Protein AF-M2XHL4-F1 (afdb_monomer)

Nearest PDB structures (foldseek):
  8qtr-assembly1_A  TM=7.367E-01  e=2.635E-08  Saccharomyces cerevisiae
  8qz7-assembly1_A  TM=7.651E-01  e=1.579E-07  Homo sapiens

Structure (mmCIF, N/CA/C/O backbone):
data_AF-M2XHL4-F1
#
_entry.id   AF-M2XHL4-F1
#
loop_
_atom_site.group_PDB
_atom_site.id
_atom_site.type_symbol
_atom_site.label_atom_id
_atom_site.label_alt_id
_atom_site.label_comp_id
_atom_site.label_asym_id
_atom_site.label_entity_id
_atom_site.label_seq_id
_atom_site.pdbx_PDB_ins_code
_atom_site.Cartn_x
_atom_site.Cartn_y
_atom_site.Cartn_z
_atom_site.occupancy
_atom_site.B_iso_or_equiv
_atom_site.auth_seq_id
_atom_site.auth_comp_id
_atom_site.auth_asym_id
_atom_site.auth_atom_id
_atom_site.pdbx_PDB_model_num
ATOM 1 N N . MET A 1 1 ? 40.881 29.174 -0.449 1.00 52.81 1 MET A N 1
ATOM 2 C CA . MET A 1 1 ? 40.463 29.930 -1.655 1.00 52.81 1 MET A CA 1
ATOM 3 C C . MET A 1 1 ? 41.009 29.372 -2.974 1.00 52.81 1 MET A C 1
ATOM 5 O O . MET A 1 1 ? 40.289 28.595 -3.576 1.00 52.81 1 MET A O 1
ATOM 9 N N . LEU A 1 2 ? 42.236 29.653 -3.449 1.00 53.12 2 LEU A N 1
ATOM 10 C CA . LEU A 1 2 ? 42.681 29.180 -4.790 1.00 53.12 2 LEU A CA 1
ATOM 11 C C . LEU A 1 2 ? 42.783 27.645 -4.946 1.00 53.12 2 LEU A C 1
ATOM 13 O O . LEU A 1 2 ? 42.472 27.131 -6.015 1.00 53.12 2 LEU A O 1
ATOM 17 N N . LYS A 1 3 ? 43.169 26.913 -3.887 1.00 51.62 3 LYS A N 1
ATOM 18 C CA . LYS A 1 3 ? 43.203 25.434 -3.871 1.00 51.62 3 LYS A CA 1
ATOM 19 C C . LYS A 1 3 ? 41.814 24.783 -3.808 1.00 51.62 3 LYS A C 1
ATOM 21 O O . LYS A 1 3 ? 41.632 23.697 -4.341 1.00 51.62 3 LYS A O 1
ATOM 26 N N . GLU A 1 4 ? 40.836 25.428 -3.177 1.00 52.78 4 GLU A N 1
ATOM 27 C CA . GLU A 1 4 ? 39.459 24.907 -3.125 1.00 52.78 4 GLU A CA 1
ATOM 28 C C . GLU A 1 4 ? 38.783 25.041 -4.486 1.00 52.78 4 GLU A C 1
ATOM 30 O O . GLU A 1 4 ? 38.218 24.074 -4.975 1.00 52.78 4 GLU A O 1
ATOM 35 N N . VAL A 1 5 ? 38.944 26.187 -5.157 1.00 57.38 5 VAL A N 1
ATOM 36 C CA . VAL A 1 5 ? 38.355 26.439 -6.484 1.00 57.38 5 VAL A CA 1
ATOM 37 C C . VAL A 1 5 ? 38.898 25.481 -7.555 1.00 57.38 5 VAL A C 1
ATOM 39 O O . VAL A 1 5 ? 38.157 25.064 -8.445 1.00 57.38 5 VAL A O 1
ATOM 42 N N . THR A 1 6 ? 40.179 25.100 -7.493 1.00 58.53 6 THR A N 1
ATOM 43 C CA . THR A 1 6 ? 40.751 24.099 -8.411 1.00 58.53 6 THR A CA 1
ATOM 44 C C . THR A 1 6 ? 40.283 22.683 -8.106 1.00 58.53 6 THR A C 1
ATOM 46 O O . THR A 1 6 ? 40.050 21.921 -9.042 1.00 58.53 6 THR A O 1
ATOM 49 N N . THR A 1 7 ? 40.095 22.341 -6.830 1.00 62.88 7 THR A N 1
ATOM 50 C CA . THR A 1 7 ? 39.568 21.029 -6.424 1.00 62.88 7 THR A CA 1
ATOM 51 C C . THR A 1 7 ? 38.111 20.879 -6.862 1.00 62.88 7 THR A C 1
ATOM 53 O O . THR A 1 7 ? 37.749 19.851 -7.425 1.00 62.88 7 THR A O 1
ATOM 56 N N . ASP A 1 8 ? 37.311 21.935 -6.715 1.00 66.06 8 ASP A N 1
ATOM 57 C CA . ASP A 1 8 ? 35.894 21.964 -7.089 1.00 66.06 8 ASP A CA 1
ATOM 58 C C . ASP A 1 8 ? 35.697 21.879 -8.615 1.00 66.06 8 ASP A C 1
ATOM 60 O O . ASP A 1 8 ? 34.862 21.124 -9.118 1.00 66.06 8 ASP A O 1
ATOM 64 N N . ARG A 1 9 ? 36.552 22.562 -9.393 1.00 66.06 9 ARG A N 1
ATOM 65 C CA . ARG A 1 9 ? 36.583 22.419 -10.862 1.00 66.06 9 ARG A CA 1
ATOM 66 C C . ARG A 1 9 ? 37.003 21.028 -11.315 1.00 66.06 9 ARG A C 1
ATOM 68 O O . ARG A 1 9 ? 36.423 20.519 -12.270 1.00 66.06 9 ARG A O 1
ATOM 75 N N . LEU A 1 10 ? 37.990 20.419 -10.658 1.00 71.25 10 LEU A N 1
ATOM 76 C CA . LEU A 1 10 ? 38.422 19.056 -10.971 1.00 71.25 10 LEU A CA 1
ATOM 77 C C . LEU A 1 10 ? 37.296 18.057 -10.672 1.00 71.25 10 LEU A C 1
ATOM 79 O O . LEU A 1 10 ? 37.012 17.189 -11.491 1.00 71.25 10 LEU A O 1
ATOM 83 N N . TYR A 1 11 ? 36.603 18.237 -9.547 1.00 67.06 11 TYR A N 1
ATOM 84 C CA . TYR A 1 11 ? 35.462 17.415 -9.154 1.00 67.06 11 TYR A CA 1
ATOM 85 C C . TYR A 1 11 ? 34.310 17.538 -10.154 1.00 67.06 11 TYR A C 1
ATOM 87 O O . TYR A 1 11 ? 33.798 16.537 -10.653 1.00 67.06 11 TYR A O 1
ATOM 95 N N . THR A 1 12 ? 33.967 18.771 -10.530 1.00 67.75 12 THR A N 1
ATOM 96 C CA . THR A 1 12 ? 32.931 19.052 -11.531 1.00 67.75 12 THR A CA 1
ATOM 97 C C . THR A 1 12 ? 33.304 18.471 -12.898 1.00 67.75 12 THR A C 1
ATOM 99 O O . THR A 1 12 ? 32.460 17.896 -13.581 1.00 67.75 12 THR A O 1
ATOM 102 N N . HIS A 1 13 ? 34.577 18.560 -13.294 1.00 75.69 13 HIS A N 1
ATOM 103 C CA . HIS A 1 13 ? 35.073 17.979 -14.542 1.00 75.69 13 HIS A CA 1
ATOM 104 C C . HIS A 1 13 ? 34.973 16.449 -14.545 1.00 75.69 13 HIS A C 1
ATOM 106 O O . HIS A 1 13 ? 34.499 15.876 -15.522 1.00 75.69 13 HIS A O 1
ATOM 112 N N . VAL A 1 14 ? 35.365 15.787 -13.452 1.00 72.88 14 VAL A N 1
ATOM 113 C CA . VAL A 1 14 ? 35.255 14.326 -13.298 1.00 72.88 14 VAL A CA 1
ATOM 114 C C . VAL A 1 14 ? 33.793 13.874 -13.330 1.00 72.88 14 VAL A C 1
ATOM 116 O O . VAL A 1 14 ? 33.474 12.891 -13.995 1.00 72.88 14 VAL A O 1
ATOM 119 N N . ILE A 1 15 ? 32.883 14.603 -12.677 1.00 68.69 15 ILE A N 1
ATOM 120 C CA . ILE A 1 15 ? 31.442 14.314 -12.738 1.00 68.69 15 ILE A CA 1
ATOM 121 C C . ILE A 1 15 ? 30.927 14.446 -14.176 1.00 68.69 15 ILE A C 1
ATOM 123 O O . ILE A 1 15 ? 30.243 13.548 -14.661 1.00 68.69 15 ILE A O 1
ATOM 127 N N . CYS A 1 16 ? 31.281 15.525 -14.878 1.00 66.69 16 CYS A N 1
ATOM 128 C CA . CYS A 1 16 ? 30.875 15.746 -16.266 1.00 66.69 16 CYS A CA 1
ATOM 129 C C . CYS A 1 16 ? 31.432 14.683 -17.226 1.00 66.69 16 CYS A C 1
ATOM 131 O O . CYS A 1 16 ? 30.709 14.230 -18.109 1.00 66.69 16 CYS A O 1
ATOM 133 N N . GLU A 1 17 ? 32.689 14.270 -17.062 1.00 74.69 17 GLU A N 1
ATOM 134 C CA . GLU A 1 17 ? 33.312 13.173 -17.818 1.00 74.69 17 GLU A CA 1
ATOM 135 C C . GLU A 1 17 ? 32.585 11.846 -17.578 1.00 74.69 17 GLU A C 1
ATOM 137 O O . GLU A 1 17 ? 32.181 11.177 -18.529 1.00 74.69 17 GLU A O 1
ATOM 142 N N . ASN A 1 18 ? 32.327 11.505 -16.314 1.00 71.62 18 ASN A N 1
ATOM 143 C CA . ASN A 1 18 ? 31.580 10.301 -15.953 1.00 71.62 18 ASN A CA 1
ATOM 144 C C . ASN A 1 18 ? 30.153 10.334 -16.513 1.00 71.62 18 ASN A C 1
ATOM 146 O O . ASN A 1 18 ? 29.653 9.321 -16.996 1.00 71.62 18 ASN A O 1
ATOM 150 N N . MET A 1 19 ? 29.508 11.502 -16.501 1.00 69.19 19 MET A N 1
ATOM 151 C CA . MET A 1 19 ? 28.167 11.689 -17.050 1.00 69.19 19 MET A CA 1
ATOM 152 C C . MET A 1 19 ? 28.156 11.578 -18.581 1.00 69.19 19 MET A C 1
ATOM 154 O O . MET A 1 19 ? 27.260 10.948 -19.134 1.00 69.19 19 MET A O 1
ATOM 158 N N . LYS A 1 20 ? 29.162 12.120 -19.280 1.00 72.44 20 LYS A N 1
ATOM 159 C CA . LYS A 1 20 ? 29.325 11.944 -20.735 1.00 72.44 20 LYS A CA 1
ATOM 160 C C . LYS A 1 20 ? 29.579 10.486 -21.101 1.00 72.44 20 LYS A C 1
ATOM 162 O O . LYS A 1 20 ? 28.949 9.977 -22.021 1.00 72.44 20 LYS A O 1
ATOM 167 N N . SER A 1 21 ? 30.464 9.817 -20.364 1.00 70.19 21 SER A N 1
ATOM 168 C CA . SER A 1 21 ? 30.737 8.387 -20.521 1.00 70.19 21 SER A CA 1
ATOM 169 C C . SER A 1 21 ? 29.462 7.562 -20.326 1.00 70.19 21 SER A C 1
ATOM 171 O O . SER A 1 21 ? 29.115 6.747 -21.176 1.00 70.19 21 SER A O 1
ATOM 173 N N . PHE A 1 22 ? 28.684 7.864 -19.283 1.00 67.12 22 PHE A N 1
ATOM 174 C CA . PHE A 1 22 ? 27.383 7.243 -19.046 1.00 67.12 22 PHE A CA 1
ATOM 175 C C . PHE A 1 22 ? 26.406 7.453 -20.210 1.00 67.12 22 PHE A C 1
ATOM 177 O O . PHE A 1 22 ? 25.809 6.493 -20.691 1.00 67.12 22 PHE A O 1
ATOM 184 N N . VAL A 1 23 ? 26.273 8.687 -20.708 1.00 70.12 23 VAL A N 1
ATOM 185 C CA . VAL A 1 23 ? 25.407 9.000 -21.858 1.00 70.12 23 VAL A CA 1
ATOM 186 C C . VAL A 1 23 ? 25.848 8.249 -23.117 1.00 70.12 23 VAL A C 1
ATOM 188 O O . VAL A 1 23 ? 24.997 7.769 -23.864 1.00 70.12 23 VAL A O 1
ATOM 191 N N . ASN A 1 24 ? 27.153 8.103 -23.344 1.00 70.62 24 ASN A N 1
ATOM 192 C CA . ASN A 1 24 ? 27.678 7.353 -24.484 1.00 70.62 24 ASN A CA 1
ATOM 193 C C . ASN A 1 24 ? 27.367 5.855 -24.375 1.00 70.62 24 ASN A C 1
ATOM 195 O O . ASN A 1 24 ? 26.883 5.280 -25.346 1.00 70.62 24 ASN A O 1
ATOM 199 N N . ILE A 1 25 ? 27.539 5.253 -23.190 1.00 68.12 25 ILE A N 1
ATOM 200 C CA . ILE A 1 25 ? 27.161 3.853 -22.934 1.00 68.12 25 ILE A CA 1
ATOM 201 C C . ILE A 1 25 ? 25.670 3.646 -23.224 1.00 68.12 25 ILE A C 1
ATOM 203 O O . ILE A 1 25 ? 25.299 2.697 -23.907 1.00 68.12 25 ILE A O 1
ATOM 207 N N . LEU A 1 26 ? 24.804 4.548 -22.752 1.00 65.19 26 LEU A N 1
ATOM 208 C CA . LEU A 1 26 ? 23.365 4.459 -23.015 1.00 65.19 26 LEU A CA 1
ATOM 209 C C . LEU A 1 26 ? 23.037 4.549 -24.512 1.00 65.19 26 LEU A C 1
ATOM 211 O O . LEU A 1 26 ? 22.175 3.816 -24.995 1.00 65.19 26 LEU A O 1
ATOM 215 N N . ARG A 1 27 ? 23.733 5.424 -25.247 1.00 64.56 27 ARG A N 1
ATOM 216 C CA . ARG A 1 27 ? 23.546 5.597 -26.692 1.00 64.56 27 ARG A CA 1
ATOM 217 C C . ARG A 1 27 ? 23.969 4.352 -27.475 1.00 64.56 27 ARG A C 1
ATOM 219 O O . ARG A 1 27 ? 23.233 3.939 -28.357 1.00 64.56 27 ARG A O 1
ATOM 226 N N . GLU A 1 28 ? 25.093 3.729 -27.130 1.00 63.88 28 GLU A N 1
ATOM 227 C CA . GLU A 1 28 ? 25.548 2.485 -27.775 1.00 63.88 28 GLU A CA 1
ATOM 228 C C . GLU A 1 28 ? 24.584 1.312 -27.530 1.00 63.88 28 GLU A C 1
ATOM 230 O O . GLU A 1 28 ? 24.378 0.473 -28.404 1.00 63.88 28 GLU A O 1
ATOM 235 N N . GLN A 1 29 ? 23.947 1.256 -26.356 1.00 60.72 29 GLN A N 1
ATOM 236 C CA . GLN A 1 29 ? 22.967 0.214 -26.028 1.00 60.72 29 GLN A CA 1
ATOM 237 C C . GLN A 1 29 ? 21.634 0.386 -26.784 1.00 60.72 29 GLN A C 1
ATOM 239 O O . GLN A 1 29 ? 20.916 -0.594 -26.992 1.00 60.72 29 GLN A O 1
ATOM 244 N N . GLN A 1 30 ? 21.307 1.604 -27.229 1.00 57.53 30 GLN A N 1
ATOM 245 C CA . GLN A 1 30 ? 20.082 1.918 -27.973 1.00 57.53 30 GLN A CA 1
ATOM 246 C C . GLN A 1 30 ? 20.025 1.264 -29.366 1.00 57.53 30 GLN A C 1
ATOM 248 O O . GLN A 1 30 ? 18.931 0.973 -29.849 1.00 57.53 30 GLN A O 1
ATOM 253 N N . ASP A 1 31 ? 21.174 0.977 -29.984 1.00 52.41 31 ASP A N 1
ATOM 254 C CA . ASP A 1 31 ? 21.252 0.429 -31.348 1.00 52.41 31 ASP A CA 1
ATOM 255 C C . ASP A 1 31 ? 20.958 -1.084 -31.430 1.00 52.41 31 ASP A C 1
ATOM 257 O O . ASP A 1 31 ? 20.837 -1.649 -32.519 1.00 52.41 31 ASP A O 1
ATOM 261 N N . THR A 1 32 ? 20.791 -1.759 -30.288 1.00 54.97 32 THR A N 1
ATOM 262 C CA . THR A 1 32 ? 20.406 -3.178 -30.243 1.00 54.97 32 THR A CA 1
ATOM 263 C C . THR A 1 32 ? 18.878 -3.326 -30.206 1.00 54.97 32 THR A C 1
ATOM 265 O O . THR A 1 32 ? 18.189 -2.731 -29.382 1.00 54.97 32 THR A O 1
ATOM 268 N N . ALA A 1 33 ? 18.314 -4.079 -31.157 1.00 49.66 33 ALA A N 1
ATOM 269 C CA . ALA A 1 33 ? 16.868 -4.178 -31.361 1.00 49.66 33 ALA A CA 1
ATOM 270 C C . ALA A 1 33 ? 16.154 -4.867 -30.177 1.00 49.66 33 ALA A C 1
ATOM 272 O O . ALA A 1 33 ? 16.227 -6.086 -30.029 1.00 49.66 33 ALA A O 1
ATOM 273 N N . PHE A 1 34 ? 15.419 -4.094 -29.368 1.00 54.41 34 PHE A N 1
ATOM 274 C CA . PHE A 1 34 ? 14.567 -4.598 -28.280 1.00 54.41 34 PHE A CA 1
ATOM 275 C C . PHE A 1 34 ? 13.075 -4.574 -28.626 1.00 54.41 34 PHE A C 1
ATOM 277 O O . PHE A 1 34 ? 12.643 -3.775 -29.465 1.00 54.41 34 PHE A O 1
ATOM 284 N N . PRO A 1 35 ? 12.254 -5.410 -27.956 1.00 52.41 35 PRO A N 1
ATOM 285 C CA . PRO A 1 35 ? 10.802 -5.307 -28.035 1.00 52.41 35 PRO A CA 1
ATOM 286 C C . PRO A 1 35 ? 10.351 -3.884 -27.686 1.00 52.41 35 PRO A C 1
ATOM 288 O O . PRO A 1 35 ? 10.807 -3.299 -26.702 1.00 52.41 35 PRO A O 1
ATOM 291 N N . ARG A 1 36 ? 9.448 -3.315 -28.489 1.00 53.78 36 ARG A N 1
ATOM 292 C CA . ARG A 1 36 ? 8.908 -1.975 -28.235 1.00 53.78 36 ARG A CA 1
ATOM 293 C C . ARG A 1 36 ? 8.095 -1.982 -26.937 1.00 53.78 36 ARG A C 1
ATOM 295 O O . ARG A 1 36 ? 7.279 -2.873 -26.719 1.00 53.78 36 ARG A O 1
ATOM 302 N N . LEU A 1 37 ? 8.238 -0.923 -26.136 1.00 55.84 37 LEU A N 1
ATOM 303 C CA . LEU A 1 37 ? 7.421 -0.621 -24.944 1.00 55.84 37 LEU A CA 1
ATOM 304 C C . LEU A 1 37 ? 5.894 -0.691 -25.181 1.00 55.84 37 LEU A C 1
ATOM 306 O O . LEU A 1 37 ? 5.131 -0.738 -24.221 1.00 55.84 37 LEU A O 1
ATOM 310 N N . SER A 1 38 ? 5.411 -0.722 -26.432 1.00 52.66 38 SER A N 1
ATOM 311 C CA . SER A 1 38 ? 3.976 -0.851 -26.726 1.00 52.66 38 SER A CA 1
ATOM 312 C C . SER A 1 38 ? 3.352 -2.109 -26.115 1.00 52.66 38 SER A C 1
ATOM 314 O O . SER A 1 38 ? 2.203 -2.057 -25.682 1.00 52.66 38 SER A O 1
ATOM 316 N N . ASP A 1 39 ? 4.113 -3.202 -25.992 1.00 59.09 39 ASP A N 1
ATOM 317 C CA . ASP A 1 39 ? 3.618 -4.482 -25.461 1.00 59.09 39 ASP A CA 1
ATOM 318 C C . ASP A 1 39 ? 3.691 -4.573 -23.921 1.00 59.09 39 ASP A C 1
ATOM 320 O O . ASP A 1 39 ? 3.303 -5.583 -23.318 1.00 59.09 39 ASP A O 1
ATOM 324 N N . SER A 1 40 ? 4.212 -3.535 -23.253 1.00 63.81 40 SER A N 1
ATOM 325 C CA . SER A 1 40 ? 4.374 -3.488 -21.794 1.00 63.81 40 SER A CA 1
ATOM 326 C C . SER A 1 40 ? 3.351 -2.620 -21.070 1.00 63.81 40 SER A C 1
ATOM 328 O O . SER A 1 40 ? 3.339 -2.607 -19.844 1.00 63.81 40 SER A O 1
ATOM 330 N N . THR A 1 41 ? 2.493 -1.918 -21.804 1.00 78.62 41 THR A N 1
ATOM 331 C CA . THR A 1 41 ? 1.499 -1.008 -21.226 1.00 78.62 41 THR A CA 1
ATOM 332 C C . THR A 1 41 ? 0.194 -1.720 -20.875 1.00 78.62 41 THR A C 1
ATOM 334 O O . THR A 1 41 ? -0.104 -2.802 -21.385 1.00 78.62 41 THR A O 1
ATOM 337 N N . TRP A 1 42 ? -0.593 -1.106 -19.988 1.00 89.06 42 TRP A N 1
ATOM 338 C CA . TRP A 1 42 ? -1.931 -1.583 -19.649 1.00 89.06 42 TRP A CA 1
ATOM 339 C C . TRP A 1 42 ? -2.797 -1.745 -20.895 1.00 89.06 42 TRP A C 1
ATOM 341 O O . TRP A 1 42 ? -3.032 -0.789 -21.641 1.00 89.06 42 TRP A O 1
ATOM 351 N N . LYS A 1 43 ? -3.351 -2.943 -21.089 1.00 90.94 43 LYS A N 1
ATOM 352 C CA . LYS A 1 43 ? -4.379 -3.131 -22.113 1.00 90.94 43 LYS A CA 1
ATOM 353 C C . LYS A 1 43 ? -5.672 -2.467 -21.654 1.00 90.94 43 LYS A C 1
ATOM 355 O O . LYS A 1 43 ? -6.019 -2.511 -20.475 1.00 90.94 43 LYS A O 1
ATOM 360 N N . ARG A 1 44 ? -6.453 -1.926 -22.596 1.00 91.25 44 ARG A N 1
ATOM 361 C CA . ARG A 1 44 ? -7.784 -1.358 -22.295 1.00 91.25 44 ARG A CA 1
ATOM 362 C C . ARG A 1 44 ? -8.662 -2.347 -21.526 1.00 91.25 44 ARG A C 1
ATOM 364 O O . ARG A 1 44 ? -9.326 -1.967 -20.572 1.00 91.25 44 ARG A O 1
ATOM 371 N N . GLU A 1 45 ? -8.614 -3.619 -21.910 1.00 93.12 45 GLU A N 1
ATOM 372 C CA . GLU A 1 45 ? -9.332 -4.704 -21.237 1.00 93.12 45 GLU A CA 1
ATOM 373 C C . GLU A 1 45 ? -8.910 -4.885 -19.775 1.00 93.12 45 GLU A C 1
ATOM 375 O O . GLU A 1 45 ? -9.750 -5.157 -18.927 1.00 93.12 45 GLU A O 1
ATOM 380 N N . GLU A 1 46 ? -7.621 -4.732 -19.468 1.00 93.75 46 GLU A N 1
ATOM 381 C CA . GLU A 1 46 ? -7.080 -4.881 -18.113 1.00 93.75 46 GLU A CA 1
ATOM 382 C C . GLU A 1 46 ? -7.512 -3.708 -17.226 1.00 93.75 46 GLU A C 1
ATOM 384 O O . GLU A 1 46 ? -7.933 -3.931 -16.095 1.00 93.75 46 GLU A O 1
ATOM 389 N N . LEU A 1 47 ? -7.516 -2.480 -17.760 1.00 95.00 47 LEU A N 1
ATOM 390 C CA . LEU A 1 47 ? -8.034 -1.303 -17.050 1.00 95.00 47 LEU A CA 1
ATOM 391 C C . LEU A 1 47 ? -9.537 -1.408 -16.791 1.00 95.00 47 LEU A C 1
ATOM 393 O O . LEU A 1 47 ? -9.994 -1.129 -15.686 1.00 95.00 47 LEU A O 1
ATOM 397 N N . LEU A 1 48 ? -10.311 -1.855 -17.785 1.00 96.19 48 LEU A N 1
ATOM 398 C CA . LEU A 1 48 ? -11.741 -2.101 -17.605 1.00 96.19 48 LEU A CA 1
ATOM 399 C C . LEU A 1 48 ? -11.985 -3.177 -16.543 1.00 96.19 48 LEU A C 1
ATOM 401 O O . LEU A 1 48 ? -12.847 -2.996 -15.688 1.00 96.19 48 LEU A O 1
ATOM 405 N N . ARG A 1 49 ? -11.203 -4.265 -16.543 1.00 96.31 49 ARG A N 1
ATOM 406 C CA . ARG A 1 49 ? -11.273 -5.290 -15.492 1.00 96.31 49 ARG A CA 1
ATOM 407 C C . ARG A 1 49 ? -10.915 -4.722 -14.121 1.00 96.31 49 ARG A C 1
ATOM 409 O O . ARG A 1 49 ? -11.629 -5.027 -13.178 1.00 96.31 49 ARG A O 1
ATOM 416 N N . ALA A 1 50 ? -9.891 -3.875 -14.003 1.00 96.75 50 ALA A N 1
ATOM 417 C CA . ALA A 1 50 ? -9.534 -3.239 -12.733 1.00 96.75 50 ALA A CA 1
ATOM 418 C C . ALA A 1 50 ? -10.687 -2.373 -12.198 1.00 96.75 50 ALA A C 1
ATOM 420 O O . ALA A 1 50 ? -11.063 -2.496 -11.036 1.00 96.75 50 ALA A O 1
ATOM 421 N N . LEU A 1 51 ? -11.323 -1.568 -13.056 1.00 96.81 51 LEU A N 1
ATOM 422 C CA . LEU A 1 51 ? -12.495 -0.769 -12.680 1.00 96.81 51 LEU A CA 1
ATOM 423 C C . LEU A 1 51 ? -13.692 -1.642 -12.272 1.00 96.81 51 LEU A C 1
ATOM 425 O O . LEU A 1 51 ? -14.348 -1.356 -11.272 1.00 96.81 51 LEU A O 1
ATOM 429 N N . LEU A 1 52 ? -13.959 -2.725 -13.011 1.00 97.00 52 LEU A N 1
ATOM 430 C CA . LEU A 1 52 ? -15.014 -3.684 -12.672 1.00 97.00 52 LEU A CA 1
ATOM 431 C C . LEU A 1 52 ? -14.735 -4.391 -11.344 1.00 97.00 52 LEU A C 1
ATOM 433 O O . LEU A 1 52 ? -15.657 -4.558 -10.550 1.00 97.00 52 LEU A O 1
ATOM 437 N N . VAL A 1 53 ? -13.482 -4.771 -11.080 1.00 95.75 53 VAL A N 1
ATOM 438 C CA . VAL A 1 53 ? -13.068 -5.341 -9.794 1.00 95.75 53 VAL A CA 1
ATOM 439 C C . VAL A 1 53 ? -13.273 -4.320 -8.681 1.00 95.75 53 VAL A C 1
ATOM 441 O O . VAL A 1 53 ? -13.911 -4.656 -7.691 1.00 95.75 53 VAL A O 1
ATOM 444 N N . GLY A 1 54 ? -12.827 -3.073 -8.850 1.00 94.94 54 GLY A N 1
ATOM 445 C CA . GLY A 1 54 ? -13.037 -2.019 -7.855 1.00 94.94 54 GLY A CA 1
ATOM 446 C C . GLY A 1 54 ? -14.516 -1.793 -7.538 1.00 94.94 54 GLY A C 1
ATOM 447 O O . GLY A 1 54 ? -14.900 -1.723 -6.371 1.00 94.94 54 GLY A O 1
ATOM 448 N N . PHE A 1 55 ? -15.375 -1.782 -8.561 1.00 95.06 55 PHE A N 1
ATOM 449 C CA . PHE A 1 55 ? -16.824 -1.686 -8.379 1.00 95.06 55 PHE A CA 1
ATOM 450 C C . PHE A 1 55 ? -17.428 -2.930 -7.706 1.00 95.06 55 PHE A C 1
ATOM 452 O O . PHE A 1 55 ? -18.279 -2.808 -6.826 1.00 95.06 55 PHE A O 1
ATOM 459 N N . ALA A 1 56 ? -16.979 -4.131 -8.073 1.00 95.00 56 ALA A N 1
ATOM 460 C CA . ALA A 1 56 ? -17.437 -5.376 -7.462 1.00 95.00 56 ALA A CA 1
ATOM 461 C C . ALA A 1 56 ? -17.028 -5.473 -5.984 1.00 95.00 56 ALA A C 1
ATOM 463 O O . ALA A 1 56 ? -17.847 -5.838 -5.144 1.00 95.00 56 ALA A O 1
ATOM 464 N N . VAL A 1 57 ? -15.792 -5.093 -5.657 1.00 92.62 57 VAL A N 1
ATOM 465 C CA . VAL A 1 57 ? -15.277 -4.972 -4.287 1.00 92.62 57 VAL A CA 1
ATOM 466 C C . VAL A 1 57 ? -16.101 -3.950 -3.503 1.00 92.62 57 VAL A C 1
ATOM 468 O O . VAL A 1 57 ? -16.488 -4.213 -2.364 1.00 92.62 57 VAL A O 1
ATOM 471 N N . TRP A 1 58 ? -16.452 -2.824 -4.129 1.00 92.00 58 TRP A N 1
ATOM 472 C CA . TRP A 1 58 ? -17.332 -1.823 -3.532 1.00 92.00 58 TRP A CA 1
ATOM 473 C C . TRP A 1 58 ? -18.718 -2.376 -3.197 1.00 92.00 58 TRP A C 1
ATOM 475 O O . TRP A 1 58 ? -19.163 -2.279 -2.050 1.00 92.00 58 TRP A O 1
ATOM 485 N N . LEU A 1 59 ? -19.368 -3.048 -4.149 1.00 94.12 59 LEU A N 1
ATOM 486 C CA . LEU A 1 59 ? -20.650 -3.712 -3.915 1.00 94.12 59 LEU A CA 1
ATOM 487 C C . LEU A 1 59 ? -20.553 -4.777 -2.821 1.00 94.12 59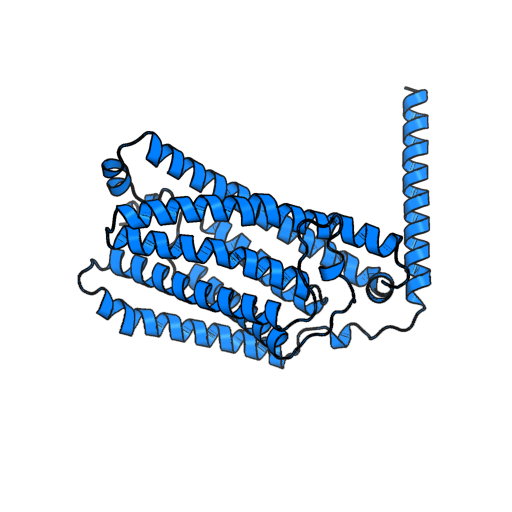 LEU A C 1
ATOM 489 O O . LEU A 1 59 ? -21.423 -4.848 -1.951 1.00 94.12 59 LEU A O 1
ATOM 493 N N . LEU A 1 60 ? -19.493 -5.587 -2.847 1.00 94.06 60 LEU A N 1
ATOM 494 C CA . LEU A 1 60 ? -19.262 -6.641 -1.868 1.00 94.06 60 LEU A CA 1
ATOM 495 C C . LEU A 1 60 ? -19.114 -6.059 -0.462 1.00 94.06 60 LEU A C 1
ATOM 497 O O . LEU A 1 60 ? -19.754 -6.557 0.462 1.00 94.06 60 LEU A O 1
ATOM 501 N N . ARG A 1 61 ? -18.336 -4.984 -0.293 1.00 93.88 61 ARG A N 1
ATOM 502 C CA . ARG A 1 61 ? -18.182 -4.304 0.998 1.00 93.88 61 ARG A CA 1
ATOM 503 C C . ARG A 1 61 ? -19.521 -3.799 1.522 1.00 93.88 61 ARG A C 1
ATOM 505 O O . ARG A 1 61 ? -19.876 -4.101 2.662 1.00 93.88 61 ARG A O 1
ATOM 512 N N . VAL A 1 62 ? -20.285 -3.086 0.692 1.00 92.88 62 VAL A N 1
ATOM 513 C CA . VAL A 1 62 ? -21.611 -2.565 1.067 1.00 92.88 62 VAL A CA 1
ATOM 514 C C . VAL A 1 62 ? -22.549 -3.708 1.455 1.00 92.88 62 VAL A C 1
ATOM 516 O O . VAL A 1 62 ? -23.244 -3.630 2.471 1.00 92.88 62 VAL A O 1
ATOM 519 N N . TRP A 1 63 ? -22.552 -4.796 0.682 1.00 95.00 63 TRP A N 1
ATOM 520 C CA . TRP A 1 63 ? -23.366 -5.973 0.963 1.00 95.00 63 TRP A CA 1
ATOM 521 C C . TRP A 1 63 ? -22.965 -6.649 2.282 1.00 95.00 63 TRP A C 1
ATOM 523 O O . TRP A 1 63 ? -23.827 -6.892 3.130 1.00 95.00 63 TRP A O 1
ATOM 533 N N . LEU A 1 64 ? -21.668 -6.886 2.503 1.00 94.31 64 LEU A N 1
ATOM 534 C CA . LEU A 1 64 ? -21.140 -7.477 3.735 1.00 94.31 64 LEU A CA 1
ATOM 535 C C . LEU A 1 64 ? -21.507 -6.629 4.952 1.00 94.31 64 LEU A C 1
ATOM 537 O O . LEU A 1 64 ? -22.066 -7.149 5.919 1.00 94.31 64 LEU A O 1
ATOM 541 N N . GLN A 1 65 ? -21.268 -5.320 4.894 1.00 91.00 65 GLN A N 1
ATOM 542 C CA . GLN A 1 65 ? -21.580 -4.410 5.993 1.00 91.00 65 GLN A CA 1
ATOM 543 C C . GLN A 1 65 ? -23.084 -4.376 6.289 1.00 91.00 65 GLN A C 1
ATOM 545 O O . GLN A 1 65 ? -23.485 -4.471 7.450 1.00 91.00 65 GLN A O 1
ATOM 550 N N . LYS A 1 66 ? -23.930 -4.303 5.252 1.00 89.62 66 LYS A N 1
ATOM 551 C CA . LYS A 1 66 ? -25.384 -4.170 5.410 1.00 89.62 66 LYS A CA 1
ATOM 552 C C . LYS A 1 66 ? -26.078 -5.463 5.820 1.00 89.62 66 LYS A C 1
ATOM 554 O O . LYS A 1 66 ? -27.035 -5.391 6.590 1.00 89.62 66 LYS A O 1
ATOM 559 N N . PHE A 1 67 ? -25.645 -6.622 5.328 1.00 91.81 67 PHE A N 1
ATOM 560 C CA . PHE A 1 67 ? -26.385 -7.879 5.496 1.00 91.81 67 PHE A CA 1
ATOM 561 C C . PHE A 1 67 ? -25.698 -8.908 6.391 1.00 91.81 67 PHE A C 1
ATOM 563 O O . PHE A 1 67 ? -26.403 -9.698 7.024 1.00 91.81 67 PHE A O 1
ATOM 570 N N . VAL A 1 68 ? -24.365 -8.901 6.468 1.00 93.06 68 VAL A N 1
ATOM 571 C CA . VAL A 1 68 ? -23.589 -9.884 7.240 1.00 93.06 68 VAL A CA 1
ATOM 572 C C . VAL A 1 68 ? -23.134 -9.278 8.566 1.00 93.06 68 VAL A C 1
ATOM 574 O O . VAL A 1 68 ? -23.578 -9.710 9.632 1.00 93.06 68 VAL A O 1
ATOM 577 N N . PHE A 1 69 ? -22.309 -8.232 8.525 1.00 92.12 69 PHE A N 1
ATOM 578 C CA . PHE A 1 69 ? -21.715 -7.634 9.724 1.00 92.12 69 PHE A CA 1
ATOM 579 C C . PHE A 1 69 ? -22.753 -6.914 10.583 1.00 92.12 69 PHE A C 1
ATOM 581 O O . PHE A 1 69 ? -22.721 -7.020 11.810 1.00 92.12 69 PHE A O 1
ATOM 588 N N . SER A 1 70 ? -23.745 -6.269 9.957 1.00 85.69 70 SER A N 1
ATOM 589 C CA . SER A 1 70 ? -24.842 -5.631 10.688 1.00 85.69 70 SER A CA 1
ATOM 590 C C . SER A 1 70 ? -25.606 -6.604 11.592 1.00 85.69 70 SER A C 1
ATOM 592 O O . SER A 1 70 ? -26.041 -6.197 12.671 1.00 85.69 70 SER A O 1
ATOM 594 N N . LYS A 1 71 ? -25.750 -7.869 11.160 1.00 89.69 71 LYS A N 1
ATOM 595 C CA . LYS A 1 71 ? -26.401 -8.961 11.896 1.00 89.69 71 LYS A CA 1
ATOM 596 C C . LYS A 1 71 ? -25.466 -9.580 12.932 1.00 89.69 71 LYS A C 1
ATOM 598 O O . LYS A 1 71 ? -25.874 -9.767 14.073 1.00 89.69 71 LYS A O 1
ATOM 603 N N . GLY A 1 72 ? -24.208 -9.836 12.567 1.00 88.50 72 GLY A N 1
ATOM 604 C CA . GLY A 1 72 ? -23.211 -10.417 13.476 1.00 88.50 72 GLY A CA 1
ATOM 605 C C . GLY A 1 72 ? -22.891 -9.538 14.692 1.00 88.50 72 GLY A C 1
ATOM 606 O O . GLY A 1 72 ? -22.572 -10.045 15.765 1.00 88.50 72 GLY A O 1
ATOM 607 N N . PHE A 1 73 ? -23.037 -8.219 14.556 1.00 91.81 73 PHE A N 1
ATOM 608 C CA . PHE A 1 73 ? -22.687 -7.239 15.587 1.00 91.81 73 PHE A CA 1
ATOM 609 C C . PHE A 1 73 ? -23.898 -6.502 16.176 1.00 91.81 73 PHE A C 1
ATOM 611 O O . PHE A 1 73 ? -23.764 -5.388 16.688 1.00 91.81 73 PHE A O 1
ATOM 618 N N . GLN A 1 74 ? -25.088 -7.115 16.142 1.00 89.31 74 GLN A N 1
ATOM 619 C CA . GLN A 1 74 ? -26.324 -6.499 16.647 1.00 89.31 74 GLN A CA 1
ATOM 620 C C . GLN A 1 74 ? -26.264 -6.093 18.121 1.00 89.31 74 GLN A C 1
ATOM 622 O O . GLN A 1 74 ? -26.865 -5.090 18.496 1.00 89.31 74 GLN A O 1
ATOM 627 N N . LYS A 1 75 ? -25.502 -6.832 18.937 1.00 91.56 75 LYS A N 1
ATOM 628 C CA . LYS A 1 75 ? -25.332 -6.543 20.368 1.00 91.56 75 LYS A CA 1
ATOM 629 C C . LYS A 1 75 ? -24.570 -5.243 20.658 1.00 91.56 75 LYS A C 1
ATOM 631 O O . LYS A 1 75 ? -24.616 -4.757 21.780 1.00 91.56 75 LYS A O 1
ATOM 636 N N . TYR A 1 76 ? -23.844 -4.704 19.677 1.00 90.19 76 TYR A N 1
ATOM 637 C CA . TYR A 1 76 ? -23.045 -3.489 19.829 1.00 90.19 76 TYR A CA 1
ATOM 638 C C . TYR A 1 76 ? -23.818 -2.247 19.365 1.00 90.19 76 TYR A C 1
ATOM 640 O O . TYR A 1 76 ? -24.677 -2.327 18.475 1.00 90.19 76 TYR A O 1
ATOM 648 N N . SER A 1 77 ? -23.472 -1.090 19.945 1.00 90.31 77 SER A N 1
ATOM 649 C CA . SER A 1 77 ? -24.012 0.220 19.556 1.00 90.31 77 SER A CA 1
ATOM 650 C C . SER A 1 77 ? -23.764 0.510 18.072 1.00 90.31 77 SER A C 1
ATOM 652 O O . SER A 1 77 ? -22.835 -0.029 17.471 1.00 90.31 77 SER A O 1
ATOM 654 N N . VAL A 1 78 ? -24.578 1.379 17.462 1.00 88.44 78 VAL A N 1
ATOM 655 C CA . VAL A 1 78 ? -24.488 1.685 16.019 1.00 88.44 78 VAL A CA 1
ATOM 656 C C . VAL A 1 78 ? -23.089 2.187 15.633 1.00 88.44 78 VAL A C 1
ATOM 658 O O . VAL A 1 78 ? -22.523 1.725 14.643 1.00 88.44 78 VAL A O 1
ATOM 661 N N . ARG A 1 79 ? -22.498 3.068 16.454 1.00 86.12 79 ARG A N 1
ATOM 662 C CA . ARG A 1 79 ? -21.142 3.602 16.244 1.00 86.12 79 ARG A CA 1
ATOM 663 C C . ARG A 1 79 ? -20.082 2.496 16.282 1.00 86.12 79 ARG A C 1
ATOM 665 O O . ARG A 1 79 ? -19.296 2.363 15.347 1.00 86.12 79 ARG A O 1
ATOM 672 N N . LEU A 1 80 ? -20.095 1.664 17.325 1.00 88.06 80 LEU A N 1
ATOM 673 C CA . LEU A 1 80 ? -19.121 0.581 17.490 1.00 88.06 80 LEU A CA 1
ATOM 674 C C . LEU A 1 80 ? -19.281 -0.498 16.414 1.00 88.06 80 LEU A C 1
ATOM 676 O O . LEU A 1 80 ? -18.296 -1.007 15.890 1.00 88.06 80 LEU A O 1
ATOM 680 N N . ARG A 1 81 ? -20.524 -0.799 16.028 1.00 90.44 81 ARG A N 1
ATOM 681 C CA . ARG A 1 81 ? -20.847 -1.705 14.924 1.00 90.44 81 ARG A CA 1
ATOM 682 C C . ARG A 1 81 ? -20.248 -1.230 13.607 1.00 90.44 81 ARG A C 1
ATOM 684 O O . ARG A 1 81 ? -19.719 -2.060 12.871 1.00 90.44 81 ARG A O 1
ATOM 691 N N . ARG A 1 82 ? -20.315 0.073 13.309 1.00 88.94 82 ARG A N 1
ATOM 692 C CA . ARG A 1 82 ? -19.688 0.659 12.115 1.00 88.94 82 ARG A CA 1
ATOM 693 C C . ARG A 1 82 ? -18.175 0.449 12.144 1.00 88.94 82 ARG A C 1
ATOM 695 O O . ARG A 1 82 ? -17.654 -0.164 11.218 1.00 88.94 82 ARG A O 1
ATOM 702 N N . LYS A 1 83 ? -17.506 0.844 13.238 1.00 90.00 83 LYS A N 1
ATOM 703 C CA . LYS A 1 83 ? -16.050 0.673 13.408 1.00 90.00 83 LYS A CA 1
ATOM 704 C C . LYS A 1 83 ? -15.631 -0.799 13.282 1.00 90.00 83 LYS A C 1
ATOM 706 O O . LYS A 1 83 ? -14.703 -1.107 12.542 1.00 90.00 83 LYS A O 1
ATOM 711 N N . LEU A 1 84 ? -16.352 -1.721 13.923 1.00 92.00 84 LEU A N 1
ATOM 712 C CA . LEU A 1 84 ? -16.121 -3.166 13.802 1.00 92.00 84 LEU A CA 1
ATOM 713 C C . LEU A 1 84 ? -16.290 -3.676 12.369 1.00 92.00 84 LEU A C 1
ATOM 715 O O . LEU A 1 84 ? -15.456 -4.433 11.891 1.00 92.00 84 LEU A O 1
ATOM 719 N N . SER A 1 85 ? -17.357 -3.266 11.684 1.00 93.25 85 SER A N 1
ATOM 720 C CA . SER A 1 85 ? -17.656 -3.719 10.320 1.00 93.25 85 SER A CA 1
ATOM 721 C C . SER A 1 85 ? -16.623 -3.218 9.308 1.00 93.25 85 SER A C 1
ATOM 723 O O . SER A 1 85 ? -16.267 -3.938 8.380 1.00 93.25 85 SER A O 1
ATOM 725 N N . GLU A 1 86 ? -16.148 -1.986 9.484 1.00 92.12 86 GLU A N 1
ATOM 726 C CA . GLU A 1 86 ? -15.084 -1.379 8.685 1.00 92.12 86 GLU A CA 1
ATOM 727 C C . GLU A 1 86 ? -13.744 -2.090 8.903 1.00 92.12 86 GLU A C 1
ATOM 729 O O . GLU A 1 86 ? -13.143 -2.573 7.946 1.00 92.12 86 GLU A O 1
ATOM 734 N N . ASN A 1 87 ? -13.312 -2.235 10.159 1.00 93.94 87 ASN A N 1
ATOM 735 C CA . ASN A 1 87 ? -12.040 -2.886 10.467 1.00 93.94 87 ASN A CA 1
ATOM 736 C C . ASN A 1 87 ? -12.062 -4.375 10.087 1.00 93.94 87 ASN A C 1
ATOM 738 O O . ASN A 1 87 ? -11.089 -4.867 9.529 1.00 93.94 87 ASN A O 1
ATOM 742 N N . LEU A 1 88 ? -13.175 -5.086 10.295 1.00 95.50 88 LEU A N 1
ATOM 743 C CA . LEU A 1 88 ? -13.278 -6.495 9.910 1.00 95.50 88 LEU A CA 1
ATOM 744 C C . LEU A 1 88 ? -13.207 -6.675 8.391 1.00 95.50 88 LEU A C 1
ATOM 746 O O . LEU A 1 88 ? -12.572 -7.617 7.918 1.00 95.50 88 LEU A O 1
ATOM 750 N N . TYR A 1 89 ? -13.847 -5.784 7.628 1.00 95.75 89 TYR A N 1
ATOM 751 C CA . TYR A 1 89 ? -13.732 -5.794 6.174 1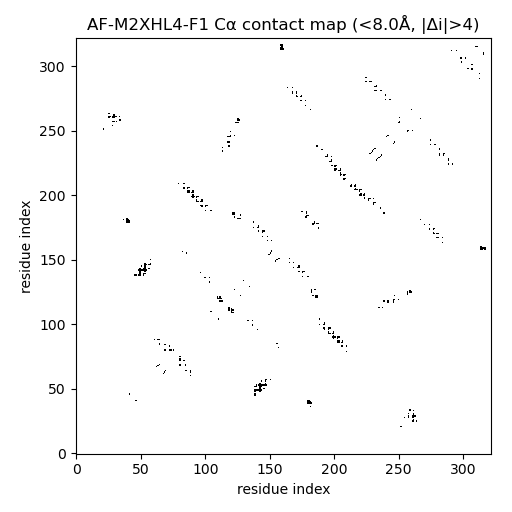.00 95.75 89 TYR A CA 1
ATOM 752 C C . TYR A 1 89 ? -12.267 -5.679 5.746 1.00 95.75 89 TYR A C 1
ATOM 754 O O . TYR A 1 89 ? -11.791 -6.521 4.986 1.00 95.75 89 TYR A O 1
ATOM 762 N N . TYR A 1 90 ? -11.555 -4.680 6.274 1.00 95.44 90 TYR A N 1
ATOM 763 C CA . TYR A 1 90 ? -10.150 -4.466 5.950 1.00 95.44 90 TYR A CA 1
ATOM 764 C C . TYR A 1 90 ? -9.277 -5.649 6.378 1.00 95.44 90 TYR A C 1
ATOM 766 O O . TYR A 1 90 ? -8.496 -6.137 5.568 1.00 95.44 90 TYR A O 1
ATOM 774 N N . SER A 1 91 ? -9.474 -6.203 7.579 1.00 96.19 91 SER A N 1
ATOM 775 C CA . SER A 1 91 ? -8.791 -7.428 8.015 1.00 96.19 91 SER A CA 1
ATOM 776 C C . SER A 1 91 ? -8.947 -8.576 7.016 1.00 96.19 91 SER A C 1
ATOM 778 O O . SER A 1 91 ? -7.966 -9.225 6.670 1.00 96.19 91 SER A O 1
ATOM 780 N N . ILE A 1 92 ? -10.169 -8.836 6.538 1.00 96.00 92 ILE A N 1
ATOM 781 C CA . ILE A 1 92 ? -10.427 -9.917 5.575 1.00 96.00 92 ILE A CA 1
ATOM 782 C C . ILE A 1 92 ? -9.786 -9.597 4.221 1.00 96.00 92 ILE A C 1
ATOM 784 O O . ILE A 1 92 ? -9.141 -10.467 3.638 1.00 96.00 92 ILE A O 1
ATOM 788 N N . ALA A 1 93 ? -9.943 -8.366 3.731 1.00 95.94 93 ALA A N 1
ATOM 789 C CA . ALA A 1 93 ? -9.398 -7.943 2.446 1.00 95.94 93 ALA A CA 1
ATOM 790 C C . ALA A 1 93 ? -7.867 -8.060 2.409 1.00 95.94 93 ALA A C 1
ATOM 792 O O . ALA A 1 93 ? -7.339 -8.708 1.507 1.00 95.94 93 ALA A O 1
ATOM 793 N N . TYR A 1 94 ? -7.165 -7.539 3.421 1.00 96.31 94 TYR A N 1
ATOM 794 C CA . TYR A 1 94 ? -5.705 -7.634 3.508 1.00 96.31 94 TYR A CA 1
ATOM 795 C C . TYR A 1 94 ? -5.220 -9.073 3.719 1.00 96.31 94 TYR A C 1
ATOM 797 O O . TYR A 1 94 ? -4.205 -9.455 3.147 1.00 96.31 94 TYR A O 1
ATOM 805 N N . CYS A 1 95 ? -5.958 -9.917 4.454 1.00 97.25 95 CYS A N 1
ATOM 806 C CA . CYS A 1 95 ? -5.641 -11.348 4.549 1.00 97.25 95 CYS A CA 1
ATOM 807 C C . CYS A 1 95 ? -5.693 -12.044 3.182 1.00 97.25 95 CYS A C 1
ATOM 809 O O . CYS A 1 95 ? -4.803 -12.829 2.853 1.00 97.25 95 CYS A O 1
ATOM 811 N N . LEU A 1 96 ? -6.734 -11.770 2.388 1.00 96.44 96 LEU A N 1
ATOM 812 C CA . LEU A 1 96 ? -6.883 -12.338 1.047 1.00 96.44 96 LEU A CA 1
ATOM 813 C C . LEU A 1 96 ? -5.815 -11.798 0.092 1.00 96.44 96 LEU A C 1
ATOM 815 O O . LEU A 1 96 ? -5.208 -12.582 -0.633 1.00 96.44 96 LEU A O 1
ATOM 819 N N . SER A 1 97 ? -5.563 -10.488 0.129 1.00 96.00 97 SER A N 1
ATOM 820 C CA . SER A 1 97 ? -4.520 -9.816 -0.652 1.00 96.00 97 SER A CA 1
ATOM 821 C C . SER A 1 97 ? -3.140 -10.413 -0.377 1.00 96.00 97 SER A C 1
ATOM 823 O O . SER A 1 97 ? -2.483 -10.923 -1.287 1.00 96.00 97 SER A O 1
ATOM 825 N N . PHE A 1 98 ? -2.760 -10.501 0.901 1.00 96.81 98 PHE A N 1
ATOM 826 C CA . PHE A 1 98 ? -1.492 -11.079 1.331 1.00 96.81 98 PHE A CA 1
ATOM 827 C C . PHE A 1 98 ? -1.351 -12.544 0.908 1.00 96.81 98 PHE A C 1
ATOM 829 O O . PHE A 1 98 ? -0.309 -12.940 0.386 1.00 96.81 98 PHE A O 1
ATOM 836 N N . ALA A 1 99 ? -2.401 -13.356 1.079 1.00 96.94 99 ALA A N 1
ATOM 837 C CA . ALA A 1 99 ? -2.390 -14.751 0.647 1.00 96.94 99 ALA A CA 1
ATOM 838 C C . ALA A 1 99 ? -2.215 -14.875 -0.876 1.00 96.94 99 ALA A C 1
ATOM 840 O O . ALA A 1 99 ? -1.380 -15.654 -1.335 1.00 96.94 99 ALA A O 1
ATOM 841 N N . CYS A 1 100 ? -2.946 -14.083 -1.665 1.00 96.38 100 CYS A N 1
ATOM 842 C CA . CYS A 1 100 ? -2.804 -14.036 -3.122 1.00 96.38 100 CYS A CA 1
ATOM 843 C C . CYS A 1 100 ? -1.407 -13.572 -3.555 1.00 96.38 100 CYS A C 1
ATOM 845 O O . CYS A 1 100 ? -0.828 -14.144 -4.482 1.00 96.38 100 CYS A O 1
ATOM 847 N N . GLY A 1 101 ? -0.839 -12.575 -2.878 1.00 95.56 101 GLY A N 1
ATOM 848 C CA . GLY A 1 101 ? 0.509 -12.085 -3.142 1.00 95.56 101 GLY A CA 1
ATOM 849 C C . GLY A 1 101 ? 1.586 -13.122 -2.805 1.00 95.56 101 GLY A C 1
ATOM 850 O O . GLY A 1 101 ? 2.489 -13.348 -3.611 1.00 95.56 101 GLY A O 1
ATOM 851 N N . LEU A 1 102 ? 1.454 -13.842 -1.683 1.00 94.81 102 LEU A N 1
ATOM 852 C CA . LEU A 1 102 ? 2.330 -14.969 -1.343 1.00 94.81 102 LEU A CA 1
ATOM 853 C C . LEU A 1 102 ? 2.223 -16.105 -2.363 1.00 94.81 102 LEU A C 1
ATOM 855 O O . LEU A 1 102 ? 3.250 -16.615 -2.806 1.00 94.81 102 LEU A O 1
ATOM 859 N N . ILE A 1 103 ? 1.008 -16.472 -2.781 1.00 95.06 103 ILE A N 1
ATOM 860 C CA . ILE A 1 103 ? 0.806 -17.473 -3.837 1.00 95.06 103 ILE A CA 1
ATOM 861 C C . ILE A 1 103 ? 1.501 -17.013 -5.122 1.00 95.06 103 ILE A C 1
ATOM 863 O O . ILE A 1 103 ? 2.257 -17.783 -5.709 1.00 95.06 103 ILE A O 1
ATOM 867 N N . THR A 1 104 ? 1.324 -15.747 -5.517 1.00 93.94 104 THR A N 1
ATOM 868 C CA . THR A 1 104 ? 1.993 -15.173 -6.696 1.00 93.94 104 THR A CA 1
ATOM 869 C C . THR A 1 104 ? 3.512 -15.297 -6.583 1.00 93.94 104 THR A C 1
ATOM 871 O O . THR A 1 104 ? 4.140 -15.763 -7.524 1.00 93.94 104 THR A O 1
ATOM 874 N N . LEU A 1 105 ? 4.102 -14.962 -5.429 1.00 91.88 105 LEU A N 1
ATOM 875 C CA . LEU A 1 105 ? 5.541 -15.123 -5.193 1.00 91.88 105 LEU A CA 1
ATOM 876 C C . LEU A 1 105 ? 5.995 -16.585 -5.315 1.00 91.88 105 LEU A C 1
ATOM 878 O O . LEU A 1 105 ? 7.049 -16.842 -5.881 1.00 91.88 105 LEU A O 1
ATOM 882 N N . THR A 1 106 ? 5.217 -17.544 -4.804 1.00 90.69 106 THR A N 1
ATOM 883 C CA . THR A 1 106 ? 5.588 -18.973 -4.850 1.00 90.69 106 THR A CA 1
ATOM 884 C C . THR A 1 106 ? 5.461 -19.614 -6.230 1.00 90.69 106 THR A C 1
ATOM 886 O O . THR A 1 106 ? 6.082 -20.646 -6.470 1.00 90.69 106 THR A O 1
ATOM 889 N N . LEU A 1 107 ? 4.646 -19.037 -7.116 1.00 91.50 107 LEU A N 1
ATOM 890 C CA . LEU A 1 107 ? 4.449 -19.530 -8.482 1.00 91.50 107 LEU A CA 1
ATOM 891 C C . LEU A 1 107 ? 5.525 -19.040 -9.456 1.00 91.50 107 LEU A C 1
ATOM 893 O O . LEU A 1 107 ? 5.588 -19.527 -10.581 1.00 91.50 107 LEU A O 1
ATOM 897 N N . GLU A 1 108 ? 6.334 -18.066 -9.053 1.00 88.06 108 GLU A N 1
ATOM 898 C CA . GLU A 1 108 ? 7.369 -17.485 -9.893 1.00 88.06 108 GLU A CA 1
ATOM 899 C C . GLU A 1 108 ? 8.745 -18.092 -9.569 1.00 88.06 108 GLU A C 1
ATOM 901 O O . GLU A 1 108 ? 9.073 -18.366 -8.418 1.00 88.06 108 GLU A O 1
ATOM 906 N N . ASP A 1 109 ? 9.585 -18.274 -10.591 1.00 84.69 109 ASP A N 1
ATOM 907 C CA . ASP A 1 109 ? 10.873 -18.978 -10.447 1.00 84.69 109 ASP A CA 1
ATOM 908 C C . ASP A 1 109 ? 11.982 -18.141 -9.778 1.00 84.69 109 ASP A C 1
ATOM 910 O O . ASP A 1 109 ? 13.074 -18.642 -9.496 1.00 84.69 109 ASP A O 1
ATOM 914 N N . TRP A 1 110 ? 11.737 -16.850 -9.545 1.00 84.56 110 TRP A N 1
ATOM 915 C CA . TRP A 1 110 ? 12.695 -15.934 -8.926 1.00 84.56 110 TRP A CA 1
ATOM 916 C C . TRP A 1 110 ? 12.441 -15.817 -7.423 1.00 84.56 110 TRP A C 1
ATOM 918 O O . TRP A 1 110 ? 11.313 -15.920 -6.948 1.00 84.56 110 TRP A O 1
ATOM 928 N N . ARG A 1 111 ? 13.508 -15.592 -6.654 1.00 81.00 111 ARG A N 1
ATOM 929 C CA . ARG A 1 111 ? 13.431 -15.427 -5.200 1.00 81.00 111 ARG A CA 1
ATOM 930 C C . ARG A 1 111 ? 13.717 -13.981 -4.812 1.00 81.00 111 ARG A C 1
ATOM 932 O O . ARG A 1 111 ? 14.122 -13.164 -5.632 1.00 81.00 111 ARG A O 1
ATOM 939 N N . VAL A 1 112 ? 13.411 -13.656 -3.560 1.00 77.94 112 VAL A N 1
ATOM 940 C CA . VAL A 1 112 ? 13.743 -12.360 -2.970 1.00 77.94 112 VAL A CA 1
ATOM 941 C C . VAL A 1 112 ? 14.851 -12.584 -1.953 1.00 77.94 112 VAL A C 1
ATOM 943 O O . VAL A 1 112 ? 14.579 -13.005 -0.827 1.00 77.94 112 VAL A O 1
ATOM 946 N N . ASP A 1 113 ? 16.091 -12.268 -2.315 1.00 78.56 113 ASP A N 1
ATOM 947 C CA . ASP A 1 113 ? 17.156 -12.118 -1.325 1.00 78.56 113 ASP A CA 1
ATOM 948 C C . ASP A 1 113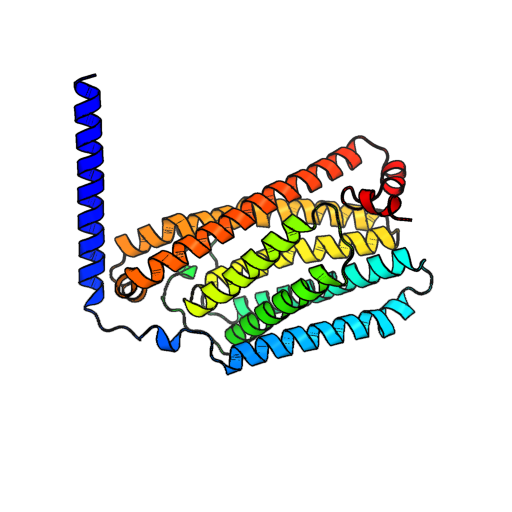 ? 17.287 -10.658 -0.859 1.00 78.56 113 ASP A C 1
ATOM 950 O O . ASP A 1 113 ? 18.034 -9.854 -1.419 1.00 78.56 113 ASP A O 1
ATOM 954 N N . LEU A 1 114 ? 16.565 -10.313 0.213 1.00 71.88 114 LEU A N 1
ATOM 955 C CA . LEU A 1 114 ? 16.664 -8.996 0.860 1.00 71.88 114 LEU A CA 1
ATOM 956 C C . LEU A 1 114 ? 17.981 -8.793 1.630 1.00 71.88 114 LEU A C 1
ATOM 958 O O . LEU A 1 114 ? 18.282 -7.666 2.026 1.00 71.88 114 LEU A O 1
ATOM 962 N N . ARG A 1 115 ? 18.751 -9.862 1.878 1.00 70.12 115 ARG A N 1
ATOM 963 C CA . ARG A 1 115 ? 20.044 -9.805 2.583 1.00 70.12 115 ARG A CA 1
ATOM 964 C C . ARG A 1 115 ? 21.208 -9.589 1.620 1.00 70.12 115 ARG A C 1
ATOM 966 O O . ARG A 1 115 ? 22.290 -9.197 2.055 1.00 70.12 115 ARG A O 1
ATOM 973 N N . GLY A 1 116 ? 20.982 -9.817 0.329 1.00 66.88 116 GLY A N 1
ATOM 974 C CA . GLY A 1 116 ? 21.964 -9.620 -0.721 1.00 66.88 116 GLY A CA 1
ATOM 975 C C . GLY A 1 116 ? 22.426 -8.158 -0.859 1.00 66.88 116 GLY A C 1
ATOM 976 O O . GLY A 1 116 ? 21.668 -7.208 -0.608 1.00 66.88 116 GLY A O 1
ATOM 977 N N . PRO A 1 117 ? 23.675 -7.934 -1.311 1.00 63.75 117 PRO A N 1
ATOM 978 C CA . PRO A 1 117 ? 24.231 -6.592 -1.490 1.00 63.75 117 PRO A CA 1
ATOM 979 C C . PRO A 1 117 ? 23.557 -5.806 -2.626 1.00 63.75 117 PRO A C 1
ATOM 981 O O . PRO A 1 117 ? 23.619 -4.580 -2.635 1.00 63.75 117 PRO A O 1
ATOM 984 N N . LEU A 1 118 ? 22.901 -6.491 -3.568 1.00 66.75 118 LEU A N 1
ATOM 985 C CA . LEU A 1 118 ? 22.175 -5.909 -4.696 1.00 66.75 118 LEU A CA 1
ATOM 986 C C . LEU A 1 118 ? 20.860 -6.675 -4.898 1.00 66.75 118 LEU A C 1
ATOM 988 O O . LEU A 1 118 ? 20.878 -7.903 -4.938 1.00 66.75 118 LEU A O 1
ATOM 992 N N . LEU A 1 119 ? 19.744 -5.973 -5.111 1.00 78.75 119 LEU A N 1
ATOM 993 C CA . LEU A 1 119 ? 18.440 -6.594 -5.414 1.00 78.75 119 LEU A CA 1
ATOM 994 C C . LEU A 1 119 ? 18.327 -7.034 -6.889 1.00 78.75 119 LEU A C 1
ATOM 996 O O . LEU A 1 119 ? 17.341 -6.741 -7.562 1.00 78.75 119 LEU A O 1
ATOM 1000 N N . VAL A 1 120 ? 19.356 -7.703 -7.423 1.00 74.56 120 VAL A N 1
ATOM 1001 C CA . VAL A 1 120 ? 19.480 -8.010 -8.864 1.00 74.56 120 VAL A CA 1
ATOM 1002 C C . VAL A 1 120 ? 18.326 -8.874 -9.368 1.00 74.56 120 VAL A C 1
ATOM 1004 O O . VAL A 1 120 ? 17.841 -8.644 -10.471 1.00 74.56 120 VAL A O 1
ATOM 1007 N N . GLU A 1 121 ? 17.851 -9.823 -8.564 1.00 78.44 121 GLU A N 1
ATOM 1008 C CA . GLU A 1 121 ? 16.772 -10.756 -8.930 1.00 78.44 121 GLU A CA 1
ATOM 1009 C C . GLU A 1 121 ? 15.432 -10.047 -9.190 1.00 78.44 121 GLU A C 1
ATOM 1011 O O . GLU A 1 121 ? 14.617 -10.506 -9.994 1.00 78.44 121 GLU A O 1
ATOM 1016 N N . LEU A 1 122 ? 15.214 -8.880 -8.570 1.00 84.75 122 LEU A N 1
ATOM 1017 C CA . LEU A 1 122 ? 14.016 -8.070 -8.805 1.00 84.75 122 LEU A CA 1
ATOM 1018 C C . LEU A 1 122 ? 14.067 -7.317 -10.139 1.00 84.75 122 LEU A C 1
ATOM 1020 O O . LEU A 1 122 ? 13.022 -6.940 -10.668 1.00 84.75 122 LEU A O 1
ATOM 1024 N N . TRP A 1 123 ? 15.269 -7.120 -10.682 1.00 78.69 123 TRP A N 1
ATOM 1025 C CA . TRP A 1 123 ? 15.503 -6.396 -11.928 1.00 78.69 123 TRP A CA 1
ATOM 1026 C C . TRP A 1 123 ? 15.762 -7.324 -13.113 1.00 78.69 123 TRP A C 1
ATOM 1028 O O . TRP A 1 123 ? 15.326 -7.017 -14.214 1.00 78.69 123 TRP A O 1
ATOM 1038 N N . SER A 1 124 ? 16.471 -8.438 -12.915 1.00 76.44 124 SER A N 1
ATOM 1039 C CA . SER A 1 124 ? 16.962 -9.304 -13.990 1.00 76.44 124 SER A CA 1
ATOM 1040 C C . SER A 1 124 ? 16.206 -10.641 -14.060 1.00 76.44 124 SER A C 1
ATOM 1042 O O . SER A 1 124 ? 16.040 -11.304 -13.032 1.00 76.44 124 SER A O 1
ATOM 1044 N N . PRO A 1 125 ? 15.779 -11.100 -15.252 1.00 78.62 125 PRO A N 1
ATOM 1045 C CA . PRO A 1 125 ? 15.847 -10.402 -16.540 1.00 78.62 125 PRO A CA 1
ATOM 1046 C C . PRO A 1 125 ? 14.864 -9.223 -16.617 1.00 78.62 125 PRO A C 1
ATOM 1048 O O . PRO A 1 125 ? 13.814 -9.243 -15.973 1.00 78.62 125 PRO A O 1
ATOM 1051 N N . TYR A 1 126 ? 15.185 -8.231 -17.455 1.00 77.19 126 TYR A N 1
ATOM 1052 C CA . TYR A 1 126 ? 14.298 -7.109 -17.769 1.00 77.19 126 TYR A CA 1
ATOM 1053 C C . TYR A 1 126 ? 13.968 -7.059 -19.272 1.00 77.19 126 TYR A C 1
ATOM 1055 O O . TYR A 1 126 ? 14.896 -7.062 -20.082 1.00 77.19 126 TYR A O 1
ATOM 1063 N N . PRO A 1 127 ? 12.684 -6.946 -19.662 1.00 80.38 127 PRO A N 1
ATOM 1064 C CA . PRO A 1 127 ? 11.504 -7.034 -18.802 1.00 80.38 127 PRO A CA 1
ATOM 1065 C C . PRO A 1 127 ? 11.285 -8.471 -18.282 1.00 80.38 127 PRO A C 1
ATOM 1067 O O . PRO A 1 127 ? 11.528 -9.426 -19.023 1.00 80.38 127 PRO A O 1
ATOM 1070 N N . PRO A 1 128 ? 10.802 -8.660 -17.039 1.00 82.38 128 PRO A N 1
ATOM 1071 C CA . PRO A 1 128 ? 10.488 -9.988 -16.530 1.00 82.38 128 PRO A CA 1
ATOM 1072 C C . PRO A 1 128 ? 9.319 -10.628 -17.301 1.00 82.38 128 PRO A C 1
ATOM 1074 O O . PRO A 1 128 ? 8.371 -9.922 -17.678 1.00 82.38 128 PRO A O 1
ATOM 1077 N N . PRO A 1 129 ? 9.335 -11.963 -17.503 1.00 83.31 129 PRO A N 1
ATOM 1078 C CA . PRO A 1 129 ? 8.153 -12.676 -17.971 1.00 83.31 129 PRO A CA 1
ATOM 1079 C C . PRO A 1 129 ? 7.013 -12.460 -16.972 1.00 83.31 129 PRO A C 1
ATOM 1081 O O . PRO A 1 129 ? 7.241 -12.379 -15.767 1.00 83.31 129 PRO A O 1
ATOM 1084 N N . LEU A 1 130 ? 5.787 -12.329 -17.480 1.00 86.19 130 LEU A N 1
ATOM 1085 C CA . LEU A 1 130 ? 4.624 -12.035 -16.646 1.00 86.19 130 LEU A CA 1
ATOM 1086 C C . LEU A 1 130 ? 3.521 -13.057 -16.890 1.00 86.19 130 LEU A C 1
ATOM 1088 O O . LEU A 1 130 ? 2.840 -12.990 -17.925 1.00 86.19 130 LEU A O 1
ATOM 1092 N N . SER A 1 131 ? 3.361 -13.965 -15.925 1.00 89.75 131 SER A N 1
ATOM 1093 C CA . SER A 1 131 ? 2.328 -14.997 -15.913 1.00 89.75 131 SER A CA 1
ATOM 1094 C C . SER A 1 131 ? 0.920 -14.387 -15.871 1.00 89.75 131 SER A C 1
ATOM 1096 O O . SER A 1 131 ? 0.710 -13.249 -15.440 1.00 89.75 131 SER A O 1
ATOM 1098 N N . THR A 1 132 ? -0.082 -15.135 -16.339 1.00 90.25 132 THR A N 1
ATOM 1099 C CA . THR A 1 132 ? -1.485 -14.678 -16.333 1.00 90.25 132 THR A CA 1
ATOM 1100 C C . THR A 1 132 ? -1.990 -14.414 -14.913 1.00 90.25 132 THR A C 1
ATOM 1102 O O . THR A 1 132 ? -2.763 -13.477 -14.697 1.00 90.25 132 THR A O 1
ATOM 1105 N N . PHE A 1 133 ? -1.535 -15.213 -13.943 1.00 91.56 133 PHE A N 1
ATOM 1106 C CA . PHE A 1 133 ? -1.889 -15.050 -12.536 1.00 91.56 133 PHE A CA 1
ATOM 1107 C C . PHE A 1 133 ? -1.319 -13.748 -11.968 1.00 91.56 133 PHE A C 1
ATOM 1109 O O . PHE A 1 133 ? -2.074 -12.947 -11.427 1.00 91.56 133 PHE A O 1
ATOM 1116 N N . PHE A 1 134 ? -0.036 -13.463 -12.210 1.00 93.75 134 PHE A N 1
ATOM 1117 C CA . PHE A 1 134 ? 0.603 -12.213 -11.790 1.00 93.75 134 PHE A CA 1
ATOM 1118 C C . PHE A 1 134 ? -0.097 -10.980 -12.382 1.00 93.75 134 PHE A C 1
ATOM 1120 O O . PHE A 1 134 ? -0.364 -10.006 -11.678 1.00 93.75 134 PHE A O 1
ATOM 1127 N N . ARG A 1 135 ? -0.463 -11.022 -13.673 1.00 92.94 135 ARG A N 1
ATOM 1128 C CA . ARG A 1 135 ? -1.248 -9.938 -14.300 1.00 92.94 135 ARG A CA 1
ATOM 1129 C C . ARG A 1 135 ? -2.574 -9.721 -13.592 1.00 92.94 135 ARG A C 1
ATOM 1131 O O . ARG A 1 135 ? -2.955 -8.587 -13.331 1.00 92.94 135 ARG A O 1
ATOM 1138 N N . SER A 1 136 ? -3.264 -10.817 -13.292 1.00 94.00 136 SER A N 1
ATOM 1139 C CA . SER A 1 136 ? -4.566 -10.778 -12.633 1.00 94.00 136 SER A CA 1
ATOM 1140 C C . SER A 1 136 ? -4.447 -10.239 -11.209 1.00 94.00 136 SER A C 1
ATOM 1142 O O . SER A 1 136 ? -5.280 -9.429 -10.821 1.00 94.00 136 SER A O 1
ATOM 1144 N N . TYR A 1 137 ? -3.384 -10.597 -10.480 1.00 95.75 137 TYR A N 1
ATOM 1145 C CA . TYR A 1 137 ? -3.058 -10.010 -9.181 1.00 95.75 137 TYR A CA 1
ATOM 1146 C C . TYR A 1 137 ? -2.942 -8.481 -9.285 1.00 95.75 137 TYR A C 1
ATOM 1148 O O . TYR A 1 137 ? -3.699 -7.773 -8.635 1.00 95.75 137 TYR A O 1
ATOM 1156 N N . TYR A 1 138 ? -2.130 -7.952 -10.206 1.00 96.00 138 TYR A N 1
ATOM 1157 C CA . TYR A 1 138 ? -1.998 -6.497 -10.406 1.00 96.00 138 TYR A CA 1
ATOM 1158 C C . TYR A 1 138 ? -3.303 -5.785 -10.790 1.00 96.00 138 TYR A C 1
ATOM 1160 O O . TYR A 1 138 ? -3.557 -4.667 -10.342 1.00 96.00 138 TYR A O 1
ATOM 1168 N N . VAL A 1 139 ? -4.130 -6.411 -11.631 1.00 96.56 139 VAL A N 1
ATOM 1169 C CA . VAL A 1 139 ? -5.453 -5.882 -12.004 1.00 96.56 139 VAL A CA 1
ATOM 1170 C C . VAL A 1 139 ? -6.367 -5.805 -10.779 1.00 96.56 139 VAL A C 1
ATOM 1172 O O . VAL A 1 139 ? -7.084 -4.817 -10.614 1.00 96.56 139 VAL A O 1
ATOM 1175 N N . VAL A 1 140 ? -6.340 -6.834 -9.927 1.00 96.88 140 VAL A N 1
ATOM 1176 C CA . VAL A 1 140 ? -7.127 -6.883 -8.690 1.00 96.88 140 VAL A CA 1
ATOM 1177 C C . VAL A 1 140 ? -6.644 -5.834 -7.695 1.00 96.88 140 VAL A C 1
ATOM 1179 O O . VAL A 1 140 ? -7.478 -5.096 -7.183 1.00 96.88 140 VAL A O 1
ATOM 1182 N N . GLU A 1 141 ? -5.333 -5.706 -7.491 1.00 97.31 141 GLU A N 1
ATOM 1183 C CA . GLU A 1 141 ? -4.732 -4.693 -6.614 1.00 97.31 141 GLU A CA 1
ATOM 1184 C C . GLU A 1 141 ? -5.099 -3.276 -7.054 1.00 97.31 141 GLU A C 1
ATOM 1186 O O . GLU A 1 141 ? -5.626 -2.490 -6.269 1.00 97.31 141 GLU A O 1
ATOM 1191 N N . LEU A 1 142 ? -4.919 -2.952 -8.340 1.00 97.69 142 LEU A N 1
ATOM 1192 C CA . LEU A 1 142 ? -5.303 -1.640 -8.859 1.00 97.69 142 LEU A CA 1
ATOM 1193 C C . LEU A 1 142 ? -6.801 -1.373 -8.649 1.00 97.69 142 LEU A C 1
ATOM 1195 O O . LEU A 1 142 ? -7.183 -0.283 -8.223 1.00 97.69 142 LEU A O 1
ATOM 1199 N N . GLY A 1 143 ? -7.651 -2.366 -8.928 1.00 97.19 143 GLY A N 1
ATOM 1200 C CA . GLY A 1 143 ? -9.090 -2.263 -8.704 1.00 97.19 143 GLY A CA 1
ATOM 1201 C C . GLY A 1 143 ? -9.448 -2.045 -7.235 1.00 97.19 143 GLY A C 1
ATOM 1202 O O . GLY A 1 143 ? -10.252 -1.166 -6.924 1.00 97.19 143 GLY A O 1
ATOM 1203 N N . TYR A 1 144 ? -8.823 -2.801 -6.333 1.00 96.69 144 TYR A N 1
ATOM 1204 C CA . TYR A 1 144 ? -9.013 -2.682 -4.892 1.00 96.69 144 TYR A CA 1
ATOM 1205 C C . TYR A 1 144 ? -8.629 -1.288 -4.391 1.00 96.69 144 TYR A C 1
ATOM 1207 O O . TYR A 1 144 ? -9.461 -0.645 -3.758 1.00 96.69 144 TYR A O 1
ATOM 1215 N N . TYR A 1 145 ? -7.441 -0.781 -4.740 1.00 96.25 145 TYR A N 1
ATOM 1216 C CA . TYR A 1 145 ? -6.976 0.543 -4.308 1.00 96.25 145 TYR A CA 1
ATOM 1217 C C . TYR A 1 145 ? -7.808 1.698 -4.890 1.00 96.25 145 TYR A C 1
ATOM 1219 O O . TYR A 1 145 ? -8.042 2.702 -4.216 1.00 96.25 145 TYR A O 1
ATOM 1227 N N . LEU A 1 146 ? -8.304 1.567 -6.126 1.00 96.06 146 LEU A N 1
ATOM 1228 C CA . LEU A 1 146 ? -9.250 2.536 -6.694 1.00 96.06 146 LEU A CA 1
ATOM 1229 C C . LEU A 1 146 ? -10.586 2.518 -5.937 1.00 96.06 146 LEU A C 1
ATOM 1231 O O . LEU A 1 146 ? -11.127 3.573 -5.608 1.00 96.06 146 LEU A O 1
ATOM 1235 N N . GLY A 1 147 ? -11.111 1.328 -5.634 1.00 94.56 147 GLY A N 1
ATOM 1236 C CA . GLY A 1 147 ? -12.336 1.168 -4.852 1.00 94.56 147 GLY A CA 1
ATOM 1237 C C . GLY A 1 147 ? -12.188 1.668 -3.412 1.00 94.56 147 GLY A C 1
ATOM 1238 O O . GLY A 1 147 ? -13.079 2.354 -2.908 1.00 94.56 147 GLY A O 1
ATOM 1239 N N . SER A 1 148 ? -11.061 1.377 -2.754 1.00 92.69 148 SER A N 1
ATOM 1240 C CA . SER A 1 148 ? -10.770 1.825 -1.389 1.00 92.69 148 SER A CA 1
ATOM 1241 C C . SER A 1 148 ? -10.627 3.341 -1.313 1.00 92.69 148 SER A C 1
ATOM 1243 O O . SER A 1 148 ? -11.145 3.935 -0.374 1.00 92.69 148 SER A O 1
ATOM 1245 N N . LEU A 1 149 ? -10.044 3.989 -2.330 1.00 94.00 149 LEU A N 1
ATOM 1246 C CA . LEU A 1 149 ? -9.990 5.449 -2.410 1.00 94.00 149 LEU A CA 1
ATOM 1247 C C . LEU A 1 149 ? -11.396 6.071 -2.444 1.00 94.00 149 LEU A C 1
ATOM 1249 O O . LEU A 1 149 ? -11.644 7.066 -1.768 1.00 94.00 149 LEU A O 1
ATOM 1253 N N . VAL A 1 150 ? -12.343 5.476 -3.176 1.00 93.31 150 VAL A N 1
ATOM 1254 C CA . VAL A 1 150 ? -13.740 5.947 -3.175 1.00 93.31 150 VAL A CA 1
ATOM 1255 C C . VAL A 1 150 ? -14.357 5.822 -1.777 1.00 93.31 150 VAL A C 1
ATOM 1257 O O . VAL A 1 150 ? -15.012 6.757 -1.317 1.00 93.31 150 VAL A O 1
ATOM 1260 N N . PHE A 1 151 ? -14.127 4.714 -1.066 1.00 91.25 151 PHE A N 1
ATOM 1261 C CA . PHE A 1 151 ? -14.596 4.590 0.319 1.00 91.25 151 PHE A CA 1
ATOM 1262 C C . PHE A 1 151 ? -13.951 5.613 1.243 1.00 91.25 151 PHE A C 1
ATOM 1264 O O . PHE A 1 151 ? -14.673 6.267 1.991 1.00 91.25 151 PHE A O 1
ATOM 1271 N N . LEU A 1 152 ? -12.633 5.788 1.154 1.00 91.12 152 LEU A N 1
ATOM 1272 C CA . LEU A 1 152 ? -11.891 6.757 1.950 1.00 91.12 152 LEU A CA 1
ATOM 1273 C C . LEU A 1 152 ? -12.503 8.157 1.816 1.00 91.12 152 LEU A C 1
ATOM 1275 O O . LEU A 1 152 ? -12.756 8.819 2.816 1.00 91.12 152 LEU A O 1
ATOM 1279 N N . LEU A 1 153 ? -12.797 8.591 0.589 1.00 91.62 153 LEU A N 1
ATOM 1280 C CA . LEU A 1 153 ? -13.302 9.939 0.324 1.00 91.62 153 LEU A CA 1
ATOM 1281 C C . LEU A 1 153 ? -14.754 10.160 0.778 1.00 91.62 153 LEU A C 1
ATOM 1283 O O . LEU A 1 153 ? -15.092 11.269 1.200 1.00 91.62 153 LEU A O 1
ATOM 1287 N N . PHE A 1 154 ? -15.616 9.141 0.675 1.00 89.38 154 PHE A N 1
ATOM 1288 C CA . PHE A 1 154 ? -17.071 9.335 0.766 1.00 89.38 154 PHE A CA 1
ATOM 1289 C C . PHE A 1 154 ? -17.787 8.542 1.861 1.00 89.38 154 PHE A C 1
ATOM 1291 O O . PHE A 1 154 ? -18.962 8.803 2.111 1.00 89.38 154 PHE A O 1
ATOM 1298 N N . SER A 1 155 ? -17.165 7.534 2.466 1.00 85.06 155 SER A N 1
ATOM 1299 C CA . SER A 1 155 ? -17.882 6.564 3.310 1.00 85.06 155 SER A CA 1
ATOM 1300 C C . SER A 1 155 ? -17.160 6.187 4.595 1.00 85.06 155 SER A C 1
ATOM 1302 O O . SER A 1 155 ? -17.829 5.952 5.601 1.00 85.06 155 SER A O 1
ATOM 1304 N N . ASP A 1 156 ? -15.834 6.107 4.565 1.00 85.44 156 ASP A N 1
ATOM 1305 C CA . ASP A 1 156 ? -15.049 5.693 5.721 1.00 85.44 156 ASP A CA 1
ATOM 1306 C C . ASP A 1 156 ? -14.996 6.779 6.787 1.00 85.44 156 ASP A C 1
ATOM 1308 O O . ASP A 1 156 ? -15.232 7.968 6.541 1.00 85.44 156 ASP A O 1
ATOM 1312 N N . THR A 1 157 ? -14.719 6.337 8.011 1.00 82.38 157 THR A N 1
ATOM 1313 C CA . THR A 1 157 ? -14.595 7.246 9.144 1.00 82.38 157 THR A CA 1
ATOM 1314 C C . THR A 1 157 ? -13.367 8.130 8.926 1.00 82.38 157 THR A C 1
ATOM 1316 O O . THR A 1 157 ? -12.256 7.632 8.755 1.00 82.38 157 THR A O 1
ATOM 1319 N N . LYS A 1 158 ? -13.565 9.452 8.906 1.00 84.00 158 LYS A N 1
ATOM 1320 C CA . LYS A 1 158 ? -12.463 10.404 8.752 1.00 84.00 158 LYS A CA 1
ATOM 1321 C C . LYS A 1 158 ? -11.714 10.516 10.071 1.00 84.00 158 LYS A C 1
ATOM 1323 O O . LYS A 1 158 ? -12.298 10.873 11.088 1.00 84.00 158 LYS A O 1
ATOM 1328 N N . HIS A 1 159 ? -10.434 10.189 10.021 1.00 84.50 159 HIS A N 1
ATOM 1329 C CA . HIS A 1 159 ? -9.502 10.332 11.129 1.00 84.50 159 HIS A CA 1
ATOM 1330 C C . HIS A 1 159 ? -8.649 11.589 10.946 1.00 84.50 159 HIS A C 1
ATOM 1332 O O . HIS A 1 159 ? -8.619 12.169 9.857 1.00 84.50 159 HIS A O 1
ATOM 1338 N N . SER A 1 160 ? -7.933 11.994 11.996 1.00 87.19 160 SER A N 1
ATOM 1339 C CA . SER A 1 160 ? -7.059 13.175 11.957 1.00 87.19 160 SER A CA 1
ATOM 1340 C C . SER A 1 160 ? -5.940 13.082 10.907 1.00 87.19 160 SER A C 1
ATOM 1342 O O . SER A 1 160 ? -5.436 14.108 10.461 1.00 87.19 160 SER A O 1
ATOM 1344 N N . ASP A 1 161 ? -5.599 11.870 10.456 1.00 90.19 161 ASP A N 1
ATOM 1345 C CA . ASP A 1 161 ? -4.628 11.570 9.396 1.00 90.19 161 ASP A CA 1
ATOM 1346 C C . ASP A 1 161 ? -5.270 11.323 8.009 1.00 90.19 161 ASP A C 1
ATOM 1348 O O . ASP A 1 161 ? -4.724 10.616 7.155 1.00 90.19 161 ASP A O 1
ATOM 1352 N N . PHE A 1 162 ? -6.463 11.881 7.761 1.00 91.94 162 PHE A N 1
ATOM 1353 C CA . PHE A 1 162 ? -7.205 11.702 6.505 1.00 91.94 162 PHE A CA 1
ATOM 1354 C C . PHE A 1 162 ? -6.416 12.141 5.261 1.00 91.94 162 PHE A C 1
ATOM 1356 O O . PHE A 1 162 ? -6.438 11.452 4.234 1.00 91.94 162 PHE A O 1
ATOM 1363 N N . LEU A 1 163 ? -5.725 13.285 5.327 1.00 93.94 163 LEU A N 1
ATOM 1364 C CA . LEU A 1 163 ? -4.986 13.822 4.183 1.00 93.94 163 LEU A CA 1
ATOM 1365 C C . LEU A 1 163 ? -3.777 12.940 3.853 1.00 93.94 163 LEU A C 1
ATOM 1367 O O . LEU A 1 163 ? -3.521 12.645 2.686 1.00 93.94 163 LEU A O 1
ATOM 1371 N N . GLU A 1 164 ? -3.079 12.468 4.878 1.00 96.12 164 GLU A N 1
ATOM 1372 C CA . GLU A 1 164 ? -1.958 11.541 4.795 1.00 96.12 164 GLU A CA 1
ATOM 1373 C C . GLU A 1 164 ? -2.388 10.228 4.128 1.00 96.12 164 GLU A C 1
ATOM 1375 O O . GLU A 1 164 ? -1.723 9.760 3.199 1.00 96.12 164 GLU A O 1
ATOM 1380 N N . PHE A 1 165 ? -3.545 9.676 4.513 1.00 93.75 165 PHE A N 1
ATOM 1381 C CA . PHE A 1 165 ? -4.118 8.499 3.854 1.00 93.75 165 PHE A CA 1
ATOM 1382 C C . PHE A 1 165 ? -4.520 8.754 2.394 1.00 93.75 165 PHE A C 1
ATOM 1384 O O . PHE A 1 165 ? -4.358 7.857 1.560 1.00 93.75 165 PHE A O 1
ATOM 1391 N N . CYS A 1 166 ? -5.002 9.953 2.050 1.00 95.81 166 CYS A N 1
ATOM 1392 C CA . CYS A 1 166 ? -5.291 10.319 0.660 1.00 95.81 166 CYS A CA 1
ATOM 1393 C C . CYS A 1 166 ? -4.009 10.388 -0.184 1.00 95.81 166 CYS A C 1
ATOM 1395 O O . CYS A 1 166 ? -3.957 9.812 -1.273 1.00 95.81 166 CYS A O 1
ATOM 1397 N N . ILE A 1 167 ? -2.961 11.045 0.329 1.00 97.69 167 ILE A N 1
ATOM 1398 C CA . ILE A 1 167 ? -1.647 11.129 -0.329 1.00 97.69 167 ILE A CA 1
ATOM 1399 C C . ILE A 1 167 ? -1.077 9.723 -0.539 1.00 97.69 167 ILE A C 1
ATOM 1401 O O . ILE A 1 167 ? -0.611 9.409 -1.635 1.00 97.69 167 ILE A O 1
ATOM 1405 N N . HIS A 1 168 ? -1.175 8.859 0.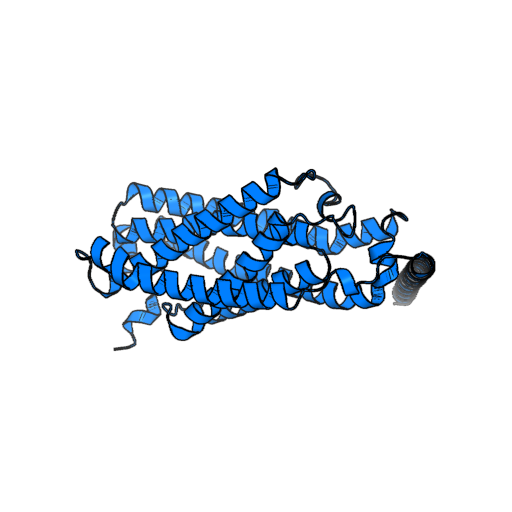474 1.00 97.19 168 HIS A N 1
ATOM 1406 C CA . HIS A 1 168 ? -0.784 7.456 0.372 1.00 97.19 168 HIS A CA 1
ATOM 1407 C C . HIS A 1 168 ? -1.516 6.733 -0.758 1.00 97.19 168 HIS A C 1
ATOM 1409 O O . HIS A 1 168 ? -0.867 6.124 -1.602 1.00 97.19 168 HIS A O 1
ATOM 1415 N N . HIS A 1 169 ? -2.849 6.814 -0.814 1.00 96.69 169 HIS A N 1
ATOM 1416 C CA . HIS A 1 169 ? -3.618 6.121 -1.850 1.00 96.69 169 HIS A CA 1
ATOM 1417 C C . HIS A 1 169 ? -3.233 6.594 -3.253 1.00 96.69 169 HIS A C 1
ATOM 1419 O O . HIS A 1 169 ? -3.029 5.768 -4.141 1.00 96.69 169 HIS A O 1
ATOM 1425 N N . VAL A 1 170 ? -3.071 7.906 -3.453 1.00 97.25 170 VAL A N 1
ATOM 1426 C CA . VAL A 1 170 ? -2.631 8.456 -4.742 1.00 97.25 170 VAL A CA 1
ATOM 1427 C C . VAL A 1 170 ? -1.233 7.949 -5.110 1.00 97.25 170 VAL A C 1
ATOM 1429 O O . VAL A 1 170 ? -1.030 7.504 -6.241 1.00 97.25 170 VAL A O 1
ATOM 1432 N N . ALA A 1 171 ? -0.285 7.962 -4.168 1.00 97.94 171 ALA A N 1
ATOM 1433 C CA . ALA A 1 171 ? 1.069 7.459 -4.394 1.00 97.94 171 ALA A CA 1
ATOM 1434 C C . ALA A 1 171 ? 1.076 5.957 -4.729 1.00 97.94 171 ALA A C 1
ATOM 1436 O O . ALA A 1 171 ? 1.726 5.548 -5.691 1.00 97.94 171 ALA A O 1
ATOM 1437 N N . THR A 1 172 ? 0.319 5.141 -3.994 1.00 97.38 172 THR A N 1
ATOM 1438 C CA . THR A 1 172 ? 0.249 3.690 -4.205 1.00 97.38 172 THR A CA 1
ATOM 1439 C C . THR A 1 172 ? -0.429 3.338 -5.532 1.00 97.38 172 THR A C 1
ATOM 1441 O O . THR A 1 172 ? 0.113 2.534 -6.289 1.00 97.38 172 THR A O 1
ATOM 1444 N N . ILE A 1 173 ? -1.541 3.992 -5.894 1.00 97.75 173 ILE A N 1
ATOM 1445 C CA . ILE A 1 173 ? -2.200 3.804 -7.203 1.00 97.75 173 ILE A CA 1
ATOM 1446 C C . ILE A 1 173 ? -1.242 4.167 -8.345 1.00 97.75 173 ILE A C 1
ATOM 1448 O O . ILE A 1 173 ? -1.121 3.417 -9.318 1.00 97.75 173 ILE A O 1
ATOM 1452 N N . LEU A 1 174 ? -0.523 5.288 -8.216 1.00 96.94 174 LEU A N 1
ATOM 1453 C CA . LEU A 1 174 ? 0.478 5.715 -9.193 1.00 96.94 174 LEU A CA 1
ATOM 1454 C C . LEU A 1 174 ? 1.603 4.680 -9.330 1.00 96.94 174 LEU A C 1
ATOM 1456 O O . LEU A 1 174 ? 1.985 4.326 -10.446 1.00 96.94 174 LEU A O 1
ATOM 1460 N N . LEU A 1 175 ? 2.107 4.159 -8.209 1.00 97.31 175 LEU A N 1
ATOM 1461 C CA . LEU A 1 175 ? 3.150 3.136 -8.189 1.00 97.31 175 LEU A CA 1
ATOM 1462 C C . LEU A 1 175 ? 2.686 1.823 -8.824 1.00 97.31 175 LEU A C 1
ATOM 1464 O O . LEU A 1 175 ? 3.423 1.279 -9.646 1.00 97.31 175 LEU A O 1
ATOM 1468 N N . ILE A 1 176 ? 1.480 1.335 -8.522 1.00 96.94 176 ILE A N 1
ATOM 14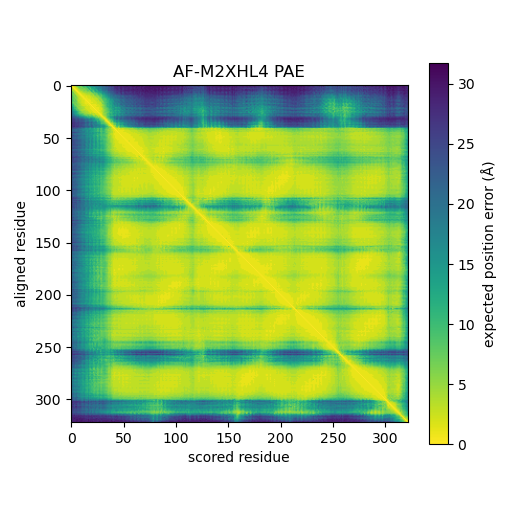69 C CA . ILE A 1 176 ? 0.908 0.130 -9.152 1.00 96.94 176 ILE A CA 1
ATOM 1470 C C . ILE A 1 176 ? 0.787 0.340 -10.667 1.00 96.94 176 ILE A C 1
ATOM 1472 O O . ILE A 1 176 ? 1.232 -0.493 -11.460 1.00 96.94 176 ILE A O 1
ATOM 1476 N N . TYR A 1 177 ? 0.247 1.487 -11.088 1.00 95.38 177 TYR A N 1
ATOM 1477 C CA . TYR A 1 177 ? 0.042 1.786 -12.502 1.00 95.38 177 TYR A CA 1
ATOM 1478 C C . TYR A 1 177 ? 1.360 1.870 -13.287 1.00 95.38 177 TYR A C 1
ATOM 1480 O O . TYR A 1 177 ? 1.497 1.241 -14.346 1.00 95.38 177 TYR A O 1
ATOM 1488 N N . ILE A 1 178 ? 2.339 2.630 -12.780 1.00 93.12 178 ILE A N 1
ATOM 1489 C CA . ILE A 1 178 ? 3.636 2.818 -13.443 1.00 93.12 178 ILE A CA 1
ATOM 1490 C C . ILE A 1 178 ? 4.451 1.522 -13.398 1.00 93.12 178 ILE A C 1
ATOM 1492 O O . ILE A 1 178 ? 5.005 1.121 -14.421 1.00 93.12 178 ILE A O 1
ATOM 1496 N N . SER A 1 179 ? 4.501 0.822 -12.261 1.00 93.75 179 SER A N 1
ATOM 1497 C CA . SER A 1 179 ? 5.277 -0.422 -12.152 1.00 93.75 179 SER A CA 1
ATOM 1498 C C . SER A 1 179 ? 4.780 -1.509 -13.105 1.00 93.75 179 SER A C 1
ATOM 1500 O O . SER A 1 179 ? 5.605 -2.207 -13.693 1.00 93.75 179 SER A O 1
ATOM 1502 N N . TYR A 1 180 ? 3.472 -1.602 -13.354 1.00 93.06 180 TYR A N 1
ATOM 1503 C CA . TYR A 1 180 ? 2.937 -2.481 -14.394 1.00 93.06 180 TYR A CA 1
ATOM 1504 C C . TYR A 1 180 ? 3.347 -2.028 -15.802 1.00 93.06 180 TYR A C 1
ATOM 1506 O O . TYR A 1 180 ? 3.927 -2.813 -16.554 1.00 93.06 180 TYR A O 1
ATOM 1514 N N . SER A 1 181 ? 3.139 -0.743 -16.122 1.00 89.25 181 SER A N 1
ATOM 1515 C CA . SER A 1 181 ? 3.413 -0.159 -17.449 1.00 89.25 181 SER A CA 1
ATOM 1516 C C . SER A 1 181 ? 4.876 -0.290 -17.889 1.00 89.25 181 SER A C 1
ATOM 1518 O O . SER A 1 181 ? 5.174 -0.469 -19.072 1.00 89.25 181 SER A O 1
ATOM 1520 N N . PHE A 1 182 ? 5.796 -0.204 -16.924 1.00 86.31 182 PHE A N 1
ATOM 1521 C CA . PHE A 1 182 ? 7.242 -0.260 -17.144 1.00 86.31 182 PHE A CA 1
ATOM 1522 C C . PHE A 1 182 ? 7.878 -1.545 -16.615 1.00 86.31 182 PHE A C 1
ATOM 1524 O O . PHE A 1 182 ? 9.097 -1.621 -16.490 1.00 86.31 182 PHE A O 1
ATOM 1531 N N . ARG A 1 183 ? 7.084 -2.580 -16.325 1.00 87.56 183 ARG A N 1
ATOM 1532 C CA . ARG A 1 183 ? 7.579 -3.912 -15.939 1.00 87.56 183 ARG A CA 1
ATOM 1533 C C . ARG A 1 183 ? 8.472 -3.930 -14.687 1.00 87.56 183 ARG A C 1
ATOM 1535 O O . ARG A 1 183 ? 9.263 -4.851 -14.514 1.00 87.56 183 ARG A O 1
ATOM 1542 N N . TYR A 1 184 ? 8.277 -2.998 -13.754 1.00 89.00 184 TYR A N 1
ATOM 1543 C CA . TYR A 1 184 ? 8.852 -3.032 -12.394 1.00 89.00 184 TYR A CA 1
ATOM 1544 C C . TYR A 1 184 ? 8.037 -3.931 -11.444 1.00 89.00 184 TYR A C 1
ATOM 1546 O O . TYR A 1 184 ? 8.041 -3.773 -10.224 1.00 89.00 184 TYR A O 1
ATOM 1554 N N . VAL A 1 185 ? 7.306 -4.881 -12.025 1.00 91.50 185 VAL A N 1
ATOM 1555 C CA . VAL A 1 185 ? 6.243 -5.663 -11.392 1.00 91.50 185 VAL A CA 1
ATOM 1556 C C . VAL A 1 185 ? 6.725 -6.543 -10.240 1.00 91.50 185 VAL A C 1
ATOM 1558 O O . VAL A 1 185 ? 6.006 -6.698 -9.255 1.00 91.50 185 VAL A O 1
ATOM 1561 N N . ARG A 1 186 ? 7.956 -7.069 -10.314 1.00 92.44 186 ARG A N 1
ATOM 1562 C CA . ARG A 1 186 ? 8.567 -7.853 -9.226 1.00 92.44 186 ARG A CA 1
ATOM 1563 C C . ARG A 1 186 ? 8.749 -7.016 -7.964 1.00 92.44 186 ARG A C 1
ATOM 1565 O O . ARG A 1 186 ? 8.382 -7.450 -6.879 1.00 92.44 186 ARG A O 1
ATOM 1572 N N . ILE A 1 187 ? 9.252 -5.792 -8.120 1.00 92.75 187 ILE A N 1
ATOM 1573 C CA . ILE A 1 187 ? 9.456 -4.850 -7.013 1.00 92.75 187 ILE A CA 1
ATOM 1574 C C . ILE A 1 187 ? 8.110 -4.451 -6.423 1.00 92.75 187 ILE A C 1
ATOM 1576 O O . ILE A 1 187 ? 7.938 -4.509 -5.210 1.00 92.75 187 ILE A O 1
ATOM 1580 N N . GLY A 1 188 ? 7.143 -4.101 -7.276 1.00 95.19 188 GLY A N 1
ATOM 1581 C CA . GLY A 1 188 ? 5.813 -3.737 -6.800 1.00 95.19 188 GLY A CA 1
ATOM 1582 C C . GLY A 1 188 ? 5.107 -4.890 -6.075 1.00 95.19 188 GLY A C 1
ATOM 1583 O O . GLY A 1 188 ? 4.511 -4.643 -5.037 1.00 95.19 188 GLY A O 1
ATOM 1584 N N . LEU A 1 189 ? 5.255 -6.149 -6.517 1.00 95.31 189 LEU A N 1
ATOM 1585 C CA . LEU A 1 189 ? 4.707 -7.316 -5.805 1.00 95.31 189 LEU A CA 1
ATOM 1586 C C . LEU A 1 189 ? 5.321 -7.468 -4.407 1.00 95.31 189 LEU A C 1
ATOM 1588 O O . LEU A 1 189 ? 4.594 -7.659 -3.437 1.00 95.31 189 LEU A O 1
ATOM 1592 N N . VAL A 1 190 ? 6.650 -7.361 -4.293 1.00 94.81 190 VAL A N 1
ATOM 1593 C CA . VAL A 1 190 ? 7.332 -7.435 -2.989 1.00 94.81 190 VAL A CA 1
ATOM 1594 C C . VAL A 1 190 ? 6.858 -6.315 -2.072 1.00 94.81 190 VAL A C 1
ATOM 1596 O O . VAL A 1 190 ? 6.598 -6.569 -0.900 1.00 94.81 190 VAL A O 1
ATOM 1599 N N . ILE A 1 191 ? 6.718 -5.094 -2.595 1.00 95.81 191 ILE A N 1
ATOM 1600 C CA . ILE A 1 191 ? 6.201 -3.956 -1.835 1.00 95.81 191 ILE A CA 1
ATOM 1601 C C . ILE A 1 191 ? 4.773 -4.249 -1.361 1.00 95.81 191 ILE A C 1
ATOM 1603 O O . ILE A 1 191 ? 4.544 -4.154 -0.163 1.00 95.81 191 ILE A O 1
ATOM 1607 N N . LEU A 1 192 ? 3.852 -4.664 -2.235 1.00 96.38 192 LEU A N 1
ATOM 1608 C CA . LEU A 1 192 ? 2.459 -4.969 -1.870 1.00 96.38 192 LEU A CA 1
ATOM 1609 C C . LEU A 1 192 ? 2.371 -6.032 -0.761 1.00 96.38 192 LEU A C 1
ATOM 1611 O O . LEU A 1 192 ? 1.809 -5.773 0.298 1.00 96.38 192 LEU A O 1
ATOM 1615 N N . VAL A 1 193 ? 3.046 -7.174 -0.931 1.00 95.44 193 VAL A N 1
ATOM 1616 C CA . VAL A 1 193 ? 3.066 -8.258 0.072 1.00 95.44 193 VAL A CA 1
ATOM 1617 C C . VAL A 1 193 ? 3.666 -7.795 1.399 1.00 95.44 193 VAL A C 1
ATOM 1619 O O . VAL A 1 193 ? 3.138 -8.095 2.469 1.00 95.44 193 VAL A O 1
ATOM 1622 N N . LEU A 1 194 ? 4.775 -7.053 1.343 1.00 94.69 194 LEU A N 1
ATOM 1623 C CA . LEU A 1 194 ? 5.405 -6.479 2.529 1.00 94.69 194 LEU A CA 1
ATOM 1624 C C . LEU A 1 194 ? 4.448 -5.527 3.251 1.00 94.69 194 LEU A C 1
ATOM 1626 O O . LEU A 1 194 ? 4.497 -5.434 4.477 1.00 94.69 194 LEU A O 1
ATOM 1630 N N . HIS A 1 195 ? 3.596 -4.827 2.493 1.00 95.12 195 HIS A N 1
ATOM 1631 C CA . HIS A 1 195 ? 2.636 -3.892 3.040 1.00 95.12 195 HIS A CA 1
ATOM 1632 C C . HIS A 1 195 ? 1.445 -4.556 3.716 1.00 95.12 195 HIS A C 1
ATOM 1634 O O . HIS A 1 195 ? 1.145 -4.190 4.852 1.00 95.12 195 HIS A O 1
ATOM 1640 N N . ASP A 1 196 ? 0.850 -5.566 3.103 1.00 94.94 196 ASP A N 1
ATOM 1641 C CA . ASP A 1 196 ? -0.336 -6.206 3.669 1.00 94.94 196 ASP A CA 1
ATOM 1642 C C . ASP A 1 196 ? -0.052 -6.920 5.002 1.00 94.94 196 ASP A C 1
ATOM 1644 O O . ASP A 1 196 ? -0.929 -7.010 5.863 1.00 94.94 196 ASP A O 1
ATOM 1648 N N . ALA A 1 197 ? 1.185 -7.387 5.217 1.00 93.00 197 ALA A N 1
ATOM 1649 C CA . ALA A 1 197 ? 1.575 -8.137 6.411 1.00 93.00 197 ALA A CA 1
ATOM 1650 C C . ALA A 1 197 ? 1.294 -7.392 7.733 1.00 93.00 197 ALA A C 1
ATOM 1652 O O . ALA A 1 197 ? 0.763 -7.985 8.676 1.00 93.00 197 ALA A O 1
ATOM 1653 N N . SER A 1 198 ? 1.644 -6.101 7.827 1.00 94.38 198 SER A N 1
ATOM 1654 C CA . SER A 1 198 ? 1.357 -5.295 9.024 1.00 94.38 198 SER A CA 1
ATOM 1655 C C . SER A 1 198 ? -0.116 -4.916 9.121 1.00 94.38 198 SER A C 1
ATOM 1657 O O . SER A 1 198 ? -0.670 -4.843 10.220 1.00 94.38 198 SER A O 1
ATOM 1659 N N . ASP A 1 199 ? -0.756 -4.684 7.979 1.00 95.06 199 ASP A N 1
ATOM 1660 C CA . ASP A 1 199 ? -2.086 -4.087 7.912 1.00 95.06 199 ASP A CA 1
ATOM 1661 C C . ASP A 1 199 ? -3.152 -5.086 8.380 1.00 95.06 199 ASP A C 1
ATOM 1663 O O . ASP A 1 199 ? -4.063 -4.717 9.125 1.00 95.06 199 ASP A O 1
ATOM 1667 N N . ILE A 1 200 ? -2.962 -6.383 8.102 1.00 96.12 200 ILE A N 1
ATOM 1668 C CA . ILE A 1 200 ? -3.764 -7.462 8.700 1.00 96.12 200 ILE A CA 1
ATOM 1669 C C . ILE A 1 200 ? -3.838 -7.307 10.222 1.00 96.12 200 ILE A C 1
ATOM 1671 O O . ILE A 1 200 ? -4.925 -7.368 10.805 1.00 96.12 200 ILE A O 1
ATOM 1675 N N . LEU A 1 201 ? -2.695 -7.100 10.883 1.00 96.56 201 LEU A N 1
ATOM 1676 C CA . LEU A 1 201 ? -2.646 -6.975 12.337 1.00 96.56 201 LEU A CA 1
ATOM 1677 C C . LEU A 1 201 ? -3.235 -5.650 12.813 1.00 96.56 201 LEU A C 1
ATOM 1679 O O . LEU A 1 201 ? -3.936 -5.655 13.823 1.00 96.56 201 LEU A O 1
ATOM 1683 N N . LEU A 1 202 ? -3.022 -4.547 12.091 1.00 95.38 202 LEU A N 1
ATOM 1684 C CA . LEU A 1 202 ? -3.591 -3.236 12.421 1.00 95.38 202 LEU A CA 1
ATOM 1685 C C . LEU A 1 202 ? -5.118 -3.304 12.564 1.00 95.38 202 LEU A C 1
ATOM 1687 O O . LEU A 1 202 ? -5.669 -2.964 13.615 1.00 95.38 202 LEU A O 1
ATOM 1691 N N . TYR A 1 203 ? -5.801 -3.780 11.523 1.00 96.31 203 TYR A N 1
ATOM 1692 C CA . TYR A 1 203 ? -7.263 -3.830 11.501 1.00 96.31 203 TYR A CA 1
ATOM 1693 C C . TYR A 1 203 ? -7.817 -4.917 12.428 1.00 96.31 203 TYR A C 1
ATOM 1695 O O . TYR A 1 203 ? -8.820 -4.710 13.123 1.00 96.31 203 TYR A O 1
ATOM 1703 N N . SER A 1 204 ? -7.130 -6.058 12.522 1.00 96.25 204 SER A N 1
ATOM 1704 C CA . SER A 1 204 ? -7.592 -7.165 13.366 1.00 96.25 204 SER A CA 1
ATOM 1705 C C . SER A 1 204 ? -7.464 -6.823 14.849 1.00 96.25 204 SER A C 1
ATOM 1707 O O . SER A 1 204 ? -8.376 -7.109 15.623 1.00 96.25 204 SER A O 1
ATOM 1709 N N . THR A 1 205 ? -6.394 -6.1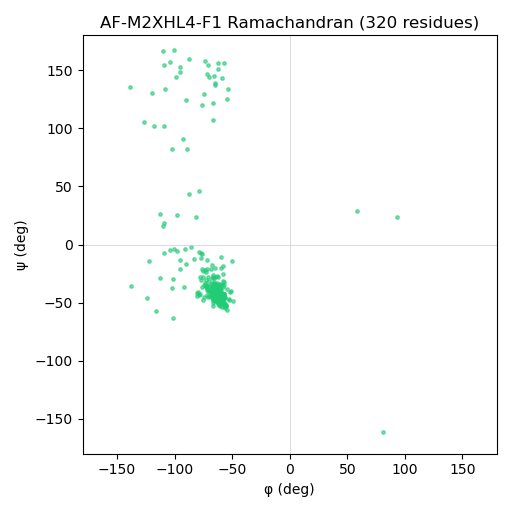26 15.241 1.00 95.19 205 THR A N 1
ATOM 1710 C CA . THR A 1 205 ? -6.209 -5.619 16.609 1.00 95.19 205 THR A CA 1
ATOM 1711 C C . THR A 1 205 ? -7.350 -4.691 17.010 1.00 95.19 205 THR A C 1
ATOM 1713 O O . THR A 1 205 ? -7.938 -4.868 18.076 1.00 95.19 205 THR A O 1
ATOM 1716 N N . LYS A 1 206 ? -7.722 -3.743 16.138 1.00 93.06 206 LYS A N 1
ATOM 1717 C CA . LYS A 1 206 ? -8.854 -2.837 16.381 1.00 93.06 206 LYS A CA 1
ATOM 1718 C C . LYS A 1 206 ? -10.160 -3.608 16.582 1.00 93.06 206 LYS A C 1
ATOM 1720 O O . LYS A 1 206 ? -10.913 -3.303 17.505 1.00 93.06 206 LYS A O 1
ATOM 1725 N N . CYS A 1 207 ? -10.410 -4.652 15.788 1.00 94.12 207 CYS A N 1
ATOM 1726 C CA . CYS A 1 207 ? -11.582 -5.511 15.977 1.00 94.12 207 CYS A CA 1
ATOM 1727 C C . CYS A 1 207 ? -11.611 -6.171 17.364 1.00 94.12 207 CYS A C 1
ATOM 1729 O O . CYS A 1 207 ? -12.638 -6.138 18.046 1.00 94.12 207 CYS A O 1
ATOM 1731 N N . VAL A 1 208 ? -10.489 -6.752 17.796 1.00 94.31 208 VAL A N 1
ATOM 1732 C CA . VAL A 1 208 ? -10.376 -7.426 19.101 1.00 94.31 208 VAL A CA 1
ATOM 1733 C C . VAL A 1 208 ? -10.528 -6.431 20.258 1.00 94.31 208 VAL A C 1
ATOM 1735 O O . VAL A 1 208 ? -11.254 -6.719 21.217 1.00 94.31 208 VAL A O 1
ATOM 1738 N N . TYR A 1 209 ? -9.942 -5.238 20.129 1.00 91.38 209 TYR A N 1
ATOM 1739 C CA . TYR A 1 209 ? -10.081 -4.136 21.085 1.00 91.38 209 TYR A CA 1
ATOM 1740 C C . TYR A 1 209 ? -11.552 -3.722 21.268 1.00 91.38 209 TYR A C 1
ATOM 1742 O O . TYR A 1 209 ? -12.062 -3.643 22.391 1.00 91.38 209 TYR A O 1
ATOM 1750 N N . TYR A 1 210 ? -12.280 -3.544 20.162 1.00 90.19 210 TYR A N 1
ATOM 1751 C CA . TYR A 1 210 ? -13.699 -3.180 20.182 1.00 90.19 210 TYR A CA 1
ATOM 1752 C C . TYR A 1 210 ? -14.602 -4.275 20.771 1.00 90.19 210 TYR A C 1
ATOM 1754 O O . TYR A 1 210 ? -15.599 -3.965 21.424 1.00 90.19 210 TYR A O 1
ATOM 1762 N N . ILE A 1 211 ? -14.258 -5.554 20.590 1.00 91.06 211 ILE A N 1
ATOM 1763 C CA . ILE A 1 211 ? -14.983 -6.681 21.205 1.00 91.06 211 ILE A CA 1
ATOM 1764 C C . ILE A 1 211 ? -14.660 -6.806 22.704 1.00 91.06 211 ILE A C 1
ATOM 1766 O O . ILE A 1 211 ? -15.483 -7.326 23.460 1.00 91.06 211 ILE A O 1
ATOM 1770 N N . GLY A 1 212 ? -13.515 -6.273 23.143 1.00 87.44 212 GLY A N 1
ATOM 1771 C CA . GLY A 1 212 ? -13.108 -6.174 24.543 1.00 87.44 212 GLY A CA 1
ATOM 1772 C C . GLY A 1 212 ? -12.261 -7.333 25.060 1.00 87.44 212 GLY A C 1
ATOM 1773 O O . GLY A 1 212 ? -12.240 -7.564 26.270 1.00 87.44 212 GLY A O 1
ATOM 1774 N N . PHE A 1 213 ? -11.567 -8.062 24.181 1.00 87.75 213 PHE A N 1
ATOM 1775 C CA . PHE A 1 213 ? -10.722 -9.190 24.580 1.00 87.75 213 PHE A CA 1
ATOM 1776 C C . PHE A 1 213 ? -9.274 -8.745 24.893 1.00 87.75 213 PHE A C 1
ATOM 1778 O O . PHE A 1 213 ? -8.372 -8.879 24.069 1.00 87.75 213 PHE A O 1
ATOM 1785 N N . ARG A 1 214 ? -9.084 -8.251 26.129 1.00 79.75 214 ARG A N 1
ATOM 1786 C CA . ARG A 1 214 ? -7.894 -7.526 26.643 1.00 79.75 214 ARG A CA 1
ATOM 1787 C C . ARG A 1 214 ? -6.497 -8.180 26.511 1.00 79.75 214 ARG A C 1
ATOM 1789 O O . ARG A 1 214 ? -5.518 -7.455 26.366 1.00 79.75 214 ARG A O 1
ATOM 1796 N N . PRO A 1 215 ? -6.302 -9.503 26.683 1.00 86.00 215 PRO A N 1
ATOM 1797 C CA . PRO A 1 215 ? -4.964 -10.064 26.496 1.00 86.00 215 PRO A CA 1
ATOM 1798 C C . PRO A 1 215 ? -4.594 -10.117 25.011 1.00 86.00 215 PRO A C 1
ATOM 1800 O O . PRO A 1 215 ? -3.432 -9.947 24.659 1.00 86.00 215 PRO A O 1
ATOM 1803 N N . LEU A 1 216 ? -5.575 -10.344 24.134 1.00 91.44 216 LEU A N 1
ATOM 1804 C CA . LEU A 1 216 ? -5.322 -10.588 22.721 1.00 91.44 216 LEU A CA 1
ATOM 1805 C C . LEU A 1 216 ? -5.093 -9.290 21.938 1.00 91.44 216 LEU A C 1
ATOM 1807 O O . LEU A 1 216 ? -4.173 -9.250 21.128 1.00 91.44 216 LEU A O 1
ATOM 1811 N N . ASP A 1 217 ? -5.867 -8.229 22.186 1.00 90.12 217 ASP A N 1
ATOM 1812 C CA . ASP A 1 217 ? -5.659 -6.937 21.512 1.00 90.12 217 ASP A CA 1
ATOM 1813 C C . ASP A 1 217 ? -4.276 -6.349 21.823 1.00 90.12 217 ASP A C 1
ATOM 1815 O O . ASP A 1 217 ? -3.586 -5.901 20.914 1.00 90.12 217 ASP A O 1
ATOM 1819 N N . SER A 1 218 ? -3.816 -6.437 23.071 1.00 89.06 218 SER A N 1
ATOM 1820 C CA . SER A 1 218 ? -2.485 -5.971 23.475 1.00 89.06 218 SER A CA 1
ATOM 1821 C C . SER A 1 218 ? -1.366 -6.751 22.774 1.00 89.06 218 SER A C 1
ATOM 1823 O O . SER A 1 218 ? -0.456 -6.147 22.206 1.00 89.06 218 SER A O 1
ATOM 1825 N N . ILE A 1 219 ? -1.454 -8.089 22.743 1.00 92.56 219 ILE A N 1
ATOM 1826 C CA . ILE A 1 219 ? -0.483 -8.946 22.038 1.00 92.56 219 ILE A CA 1
ATOM 1827 C C . ILE A 1 219 ? -0.460 -8.616 20.541 1.00 92.56 219 ILE A C 1
ATOM 1829 O O . ILE A 1 219 ? 0.615 -8.464 19.957 1.00 92.56 219 ILE A O 1
ATOM 1833 N N . MET A 1 220 ? -1.632 -8.480 19.917 1.00 95.19 220 MET A N 1
ATOM 1834 C CA . MET A 1 220 ? -1.734 -8.170 18.491 1.00 95.19 220 MET A CA 1
ATOM 1835 C C . MET A 1 220 ? -1.240 -6.757 18.171 1.00 95.19 220 MET A C 1
ATOM 1837 O O . MET A 1 220 ? -0.556 -6.585 17.164 1.00 95.19 220 MET A O 1
ATOM 1841 N N . PHE A 1 221 ? -1.494 -5.773 19.040 1.00 94.25 221 PHE A N 1
ATOM 1842 C CA . PHE A 1 221 ? -0.972 -4.413 18.900 1.00 94.25 221 PHE A CA 1
ATOM 1843 C C . PHE A 1 221 ? 0.558 -4.387 18.958 1.00 94.25 221 PHE A C 1
ATOM 1845 O O . PHE A 1 221 ? 1.202 -3.751 18.123 1.00 94.25 221 PHE A O 1
ATOM 1852 N N . THR A 1 222 ? 1.159 -5.107 19.911 1.00 94.38 222 THR A N 1
ATOM 1853 C CA . THR A 1 222 ? 2.619 -5.223 20.001 1.00 94.38 222 THR A CA 1
ATOM 1854 C C . THR A 1 222 ? 3.196 -5.919 18.769 1.00 94.38 222 THR A C 1
ATOM 1856 O O . THR A 1 222 ? 4.164 -5.424 18.190 1.00 94.38 222 THR A O 1
ATOM 1859 N N . ALA A 1 223 ? 2.590 -7.024 18.322 1.00 96.44 223 ALA A N 1
ATOM 1860 C CA . ALA A 1 223 ? 3.011 -7.718 17.107 1.00 96.44 223 ALA A CA 1
ATOM 1861 C C . ALA A 1 223 ? 2.909 -6.811 15.869 1.00 96.44 223 ALA A C 1
ATOM 1863 O O . ALA A 1 223 ? 3.849 -6.750 15.077 1.00 96.44 223 ALA A O 1
ATOM 1864 N N . PHE A 1 224 ? 1.813 -6.057 15.742 1.00 97.31 224 PHE A N 1
ATOM 1865 C CA . PHE A 1 224 ? 1.625 -5.041 14.711 1.00 97.31 224 PHE A CA 1
ATOM 1866 C C . PHE A 1 224 ? 2.760 -4.013 14.726 1.00 97.31 224 PHE A C 1
ATOM 1868 O O . PHE A 1 224 ? 3.382 -3.802 13.692 1.00 97.31 224 PHE A O 1
ATOM 1875 N N . ALA A 1 225 ? 3.071 -3.412 15.878 1.00 97.31 225 ALA A N 1
ATOM 1876 C CA . ALA A 1 225 ? 4.103 -2.381 15.975 1.00 97.31 225 ALA A CA 1
ATOM 1877 C C . ALA A 1 225 ? 5.493 -2.905 15.570 1.00 97.31 225 ALA A C 1
ATOM 1879 O O . ALA A 1 225 ? 6.228 -2.229 14.846 1.00 97.31 225 ALA A O 1
ATOM 1880 N N . VAL A 1 226 ? 5.838 -4.127 15.994 1.00 97.44 226 VAL A N 1
ATOM 1881 C CA . VAL A 1 226 ? 7.105 -4.785 15.639 1.00 97.44 226 VAL A CA 1
ATOM 1882 C C . VAL A 1 226 ? 7.165 -5.088 14.142 1.00 97.44 226 VAL A C 1
ATOM 1884 O O . VAL A 1 226 ? 8.152 -4.759 13.484 1.00 97.44 226 VAL A O 1
ATOM 1887 N N . ILE A 1 227 ? 6.111 -5.686 13.582 1.00 97.25 227 ILE A N 1
ATOM 1888 C CA . ILE A 1 227 ? 6.057 -6.021 12.155 1.00 97.25 227 ILE A CA 1
ATOM 1889 C C . ILE A 1 227 ? 6.057 -4.750 11.308 1.00 97.25 227 ILE A C 1
ATOM 1891 O O . ILE A 1 227 ? 6.798 -4.693 10.331 1.00 97.25 227 ILE A O 1
ATOM 1895 N N . PHE A 1 228 ? 5.315 -3.711 11.698 1.00 97.94 228 PHE A N 1
ATOM 1896 C CA . PHE A 1 228 ? 5.330 -2.409 11.034 1.00 97.94 228 PHE A CA 1
ATOM 1897 C C . PHE A 1 228 ? 6.749 -1.836 11.008 1.00 97.94 228 PHE A C 1
ATOM 1899 O O . PHE A 1 228 ? 7.233 -1.490 9.939 1.00 97.94 228 PHE A O 1
ATOM 1906 N N . TYR A 1 229 ? 7.463 -1.814 12.139 1.00 97.56 229 TYR A N 1
ATOM 1907 C CA . TYR A 1 229 ? 8.852 -1.344 12.181 1.00 97.56 229 TYR A CA 1
ATOM 1908 C C . TYR A 1 229 ? 9.752 -2.092 11.184 1.00 97.56 229 TYR A C 1
ATOM 1910 O O . TYR A 1 229 ? 10.407 -1.467 10.349 1.00 97.56 229 TYR A O 1
ATOM 1918 N N . PHE A 1 230 ? 9.765 -3.428 11.220 1.00 96.38 230 PHE A N 1
ATOM 1919 C CA . PHE A 1 230 ? 10.651 -4.207 10.350 1.00 96.38 230 PHE A CA 1
ATOM 1920 C C . PHE A 1 230 ? 10.272 -4.109 8.871 1.00 96.38 230 PHE A C 1
ATOM 1922 O O . PHE A 1 230 ? 11.140 -3.966 8.011 1.00 96.38 230 PHE A O 1
ATOM 1929 N N . THR A 1 231 ? 8.984 -4.183 8.552 1.00 95.69 231 THR A N 1
ATOM 1930 C CA . THR A 1 231 ? 8.525 -4.132 7.161 1.00 95.69 231 THR A CA 1
ATOM 1931 C C . THR A 1 231 ? 8.692 -2.732 6.573 1.00 95.69 231 THR A C 1
ATOM 1933 O O . THR A 1 231 ? 9.238 -2.591 5.480 1.00 95.69 231 THR A O 1
ATOM 1936 N N . ARG A 1 232 ? 8.303 -1.691 7.315 1.00 96.75 232 ARG A N 1
ATOM 1937 C CA . ARG A 1 232 ? 8.197 -0.312 6.823 1.00 96.75 232 ARG A CA 1
ATOM 1938 C C . ARG A 1 232 ? 9.445 0.522 7.015 1.00 96.75 232 ARG A C 1
ATOM 1940 O O . ARG A 1 232 ? 9.724 1.318 6.145 1.00 96.75 232 ARG A O 1
ATOM 1947 N N . LEU A 1 233 ? 10.174 0.357 8.116 1.00 96.56 233 LEU A N 1
ATOM 1948 C CA . LEU A 1 233 ? 11.314 1.224 8.453 1.00 96.56 233 LEU A CA 1
ATOM 1949 C C . LEU A 1 233 ? 12.670 0.525 8.320 1.00 96.56 233 LEU A C 1
ATOM 1951 O O . LEU A 1 233 ? 13.711 1.166 8.438 1.00 96.56 233 LEU A O 1
ATOM 1955 N N . PHE A 1 234 ? 12.678 -0.786 8.071 1.00 93.50 234 PHE A N 1
ATOM 1956 C CA . PHE A 1 234 ? 13.912 -1.542 7.858 1.00 93.50 234 PHE A CA 1
ATOM 1957 C C . PHE A 1 234 ? 13.993 -2.127 6.443 1.00 93.50 234 PHE A C 1
ATOM 1959 O O . PHE A 1 234 ? 14.918 -1.815 5.694 1.00 93.50 234 PHE A O 1
ATOM 1966 N N . ILE A 1 235 ? 13.011 -2.937 6.035 1.00 93.75 235 ILE A N 1
ATOM 1967 C CA . ILE A 1 235 ? 13.021 -3.591 4.718 1.00 93.75 235 ILE A CA 1
ATOM 1968 C C . ILE A 1 235 ? 12.674 -2.605 3.597 1.00 93.75 235 ILE A C 1
ATOM 1970 O O . ILE A 1 235 ? 13.369 -2.561 2.581 1.00 93.75 235 ILE A O 1
ATOM 1974 N N . PHE A 1 236 ? 11.615 -1.811 3.750 1.00 95.25 236 PHE A N 1
ATOM 1975 C CA . PHE A 1 236 ? 11.168 -0.913 2.685 1.00 95.25 236 PHE A CA 1
ATOM 1976 C C . PHE A 1 236 ? 12.220 0.154 2.297 1.00 95.25 236 PHE A C 1
ATOM 1978 O O . PHE A 1 236 ? 12.499 0.264 1.100 1.00 95.25 236 PHE A O 1
ATOM 1985 N N . PRO A 1 237 ? 12.949 0.812 3.224 1.00 94.69 237 PRO A N 1
ATOM 1986 C CA . PRO A 1 237 ? 14.068 1.693 2.875 1.00 94.69 237 PRO A CA 1
ATOM 1987 C C . PRO A 1 237 ? 15.185 0.989 2.105 1.00 94.69 237 PRO A C 1
ATOM 1989 O O . PRO A 1 237 ? 15.776 1.570 1.195 1.00 94.69 237 PRO A O 1
ATOM 1992 N N . ARG A 1 238 ? 15.459 -0.289 2.407 1.00 90.81 238 ARG A N 1
ATOM 1993 C CA . ARG A 1 238 ? 16.424 -1.101 1.649 1.00 90.81 238 ARG A CA 1
ATOM 1994 C C . ARG A 1 238 ? 15.957 -1.352 0.212 1.00 90.81 238 ARG A C 1
ATOM 1996 O O . ARG A 1 238 ? 16.800 -1.373 -0.692 1.00 90.81 238 ARG A O 1
ATOM 2003 N N . ILE A 1 239 ? 14.650 -1.519 -0.008 1.00 92.25 239 ILE A N 1
ATOM 2004 C CA . ILE A 1 239 ? 14.056 -1.608 -1.350 1.00 92.25 239 ILE A CA 1
ATOM 2005 C C . ILE A 1 239 ? 14.195 -0.266 -2.072 1.00 92.25 239 ILE A C 1
ATOM 2007 O O . ILE A 1 239 ? 14.684 -0.253 -3.198 1.00 92.25 239 ILE A O 1
ATOM 2011 N N . ILE A 1 240 ? 13.856 0.856 -1.424 1.00 93.81 240 ILE A N 1
ATOM 2012 C CA . ILE A 1 240 ? 14.021 2.205 -1.997 1.00 93.81 240 ILE A CA 1
ATOM 2013 C C . ILE A 1 240 ? 15.477 2.446 -2.385 1.00 93.81 240 ILE A C 1
ATOM 2015 O O . ILE A 1 240 ? 15.745 2.892 -3.495 1.00 93.81 240 ILE A O 1
ATOM 2019 N N . TRP A 1 241 ? 16.426 2.091 -1.518 1.00 90.38 241 TRP A N 1
ATOM 2020 C CA . TRP A 1 241 ? 17.852 2.164 -1.823 1.00 90.38 241 TRP A CA 1
ATOM 2021 C C . TRP A 1 241 ? 18.226 1.304 -3.035 1.00 90.38 241 TRP A C 1
ATOM 2023 O O . TRP A 1 241 ? 18.969 1.746 -3.912 1.00 90.38 241 TRP A O 1
ATOM 2033 N N . GLY A 1 242 ? 17.689 0.085 -3.118 1.00 88.00 242 GLY A N 1
ATOM 2034 C CA . GLY A 1 242 ? 17.906 -0.785 -4.270 1.00 88.00 242 GLY A CA 1
ATOM 2035 C C . GLY A 1 242 ? 17.344 -0.202 -5.566 1.00 88.00 242 GLY A C 1
ATOM 2036 O O . GLY A 1 242 ? 17.986 -0.297 -6.610 1.00 88.00 242 GLY A O 1
ATOM 2037 N N . VAL A 1 243 ? 16.197 0.475 -5.499 1.00 89.12 243 VAL A N 1
ATOM 2038 C CA . VAL A 1 243 ? 15.659 1.239 -6.627 1.00 89.12 243 VAL A CA 1
ATOM 2039 C C . VAL A 1 243 ? 16.548 2.430 -6.954 1.00 89.12 243 VAL A C 1
ATOM 2041 O O . VAL A 1 243 ? 16.894 2.599 -8.111 1.00 89.12 243 VAL A O 1
ATOM 2044 N N . ALA A 1 244 ? 16.982 3.204 -5.964 1.00 88.50 244 ALA A N 1
ATOM 2045 C CA . ALA A 1 244 ? 17.762 4.420 -6.163 1.00 88.50 244 ALA A CA 1
ATOM 2046 C C . ALA A 1 244 ? 19.176 4.167 -6.724 1.00 88.50 244 ALA A C 1
ATOM 2048 O O . ALA A 1 244 ? 19.701 4.978 -7.489 1.00 88.50 244 ALA A O 1
ATOM 2049 N N . VAL A 1 245 ? 19.820 3.072 -6.302 1.00 84.38 245 VAL A N 1
ATOM 2050 C CA . VAL A 1 245 ? 21.264 2.854 -6.487 1.00 84.38 245 VAL A CA 1
ATOM 2051 C C . VAL A 1 245 ? 21.580 1.550 -7.214 1.00 84.38 245 VAL A C 1
ATOM 2053 O O . VAL A 1 245 ? 22.417 1.551 -8.122 1.00 84.38 245 VAL A O 1
ATOM 2056 N N . ASP A 1 246 ? 20.950 0.433 -6.837 1.00 80.25 246 ASP A N 1
ATOM 2057 C CA . ASP A 1 246 ? 21.343 -0.885 -7.360 1.00 80.25 246 ASP A CA 1
ATOM 2058 C C . ASP A 1 246 ? 21.047 -0.998 -8.863 1.00 80.25 246 ASP A C 1
ATOM 2060 O O . ASP A 1 246 ? 21.845 -1.590 -9.590 1.00 80.25 246 ASP A O 1
ATOM 2064 N N . ILE A 1 247 ? 19.983 -0.352 -9.358 1.00 77.12 247 ILE A N 1
ATOM 2065 C CA . ILE A 1 247 ? 19.688 -0.300 -10.798 1.00 77.12 247 ILE A CA 1
ATOM 2066 C C . ILE A 1 247 ? 20.762 0.448 -11.594 1.00 77.12 247 ILE A C 1
ATOM 2068 O O . ILE A 1 247 ? 21.193 -0.025 -12.644 1.00 77.12 247 ILE A O 1
ATOM 2072 N N . ILE A 1 248 ? 21.250 1.582 -11.081 1.00 77.94 248 ILE A N 1
ATOM 2073 C CA . ILE A 1 248 ? 22.295 2.371 -11.744 1.00 77.94 248 ILE A CA 1
ATOM 2074 C C . ILE A 1 248 ? 23.571 1.533 -11.823 1.00 77.94 248 ILE A C 1
ATOM 2076 O O . ILE A 1 248 ? 24.198 1.435 -12.875 1.00 77.94 248 ILE A O 1
ATOM 2080 N N . ARG A 1 249 ? 23.927 0.851 -10.727 1.00 76.56 249 ARG A N 1
ATOM 2081 C CA . ARG A 1 249 ? 25.074 -0.067 -10.697 1.00 76.56 249 ARG A CA 1
ATOM 2082 C C . ARG A 1 249 ? 24.911 -1.230 -11.673 1.00 76.56 249 ARG A C 1
ATOM 2084 O O . ARG A 1 249 ? 25.898 -1.624 -12.287 1.00 76.56 249 ARG A O 1
ATOM 2091 N N . LEU A 1 250 ? 23.701 -1.775 -11.806 1.00 74.31 250 LEU A N 1
ATOM 2092 C CA . LEU A 1 250 ? 23.414 -2.880 -12.718 1.00 74.31 250 LEU A CA 1
ATOM 2093 C C . LEU A 1 250 ? 23.606 -2.456 -14.177 1.00 74.31 250 LEU A C 1
ATOM 2095 O O . LEU A 1 250 ? 24.279 -3.162 -14.922 1.00 74.31 250 LEU A O 1
ATOM 2099 N N . ILE A 1 251 ? 23.100 -1.281 -14.550 1.00 70.81 251 ILE A N 1
ATOM 2100 C CA . ILE A 1 251 ? 23.249 -0.708 -15.897 1.00 70.81 251 ILE A CA 1
ATOM 2101 C C . ILE A 1 251 ? 24.713 -0.431 -16.225 1.00 70.81 251 ILE A C 1
ATOM 2103 O O . ILE A 1 251 ? 25.161 -0.709 -17.331 1.00 70.81 251 ILE A O 1
ATOM 2107 N N . LEU A 1 252 ? 25.477 0.073 -15.252 1.00 71.88 252 LEU A N 1
ATOM 2108 C CA . LEU A 1 252 ? 26.900 0.355 -15.433 1.00 71.88 252 LEU A CA 1
ATOM 2109 C C . LEU A 1 252 ? 27.769 -0.909 -15.536 1.00 71.88 252 LEU A C 1
ATOM 2111 O O . LEU A 1 252 ? 28.842 -0.849 -16.127 1.00 71.88 252 LEU A O 1
ATOM 2115 N N . ARG A 1 253 ? 27.361 -2.030 -14.922 1.00 69.94 253 ARG A N 1
ATOM 2116 C CA . ARG A 1 253 ? 28.182 -3.254 -14.839 1.00 69.94 253 ARG A CA 1
ATOM 2117 C C . ARG A 1 253 ? 27.795 -4.348 -15.827 1.00 69.94 253 ARG A C 1
ATOM 2119 O O . ARG A 1 253 ? 28.658 -5.139 -16.189 1.00 69.94 253 ARG A O 1
ATOM 2126 N N . ASN A 1 254 ? 26.528 -4.432 -16.223 1.00 66.00 254 ASN A N 1
ATOM 2127 C CA . ASN A 1 254 ? 26.019 -5.523 -17.047 1.00 66.00 254 ASN A CA 1
ATOM 2128 C C . ASN A 1 254 ? 25.495 -5.002 -18.385 1.00 66.00 254 ASN A C 1
ATOM 2130 O O . ASN A 1 254 ? 24.349 -4.569 -18.486 1.00 66.00 254 ASN A O 1
ATOM 2134 N N . HIS A 1 255 ? 26.301 -5.174 -19.436 1.00 57.19 255 HIS A N 1
ATOM 2135 C CA . HIS A 1 255 ? 25.902 -4.920 -20.827 1.00 57.19 255 HIS A CA 1
ATOM 2136 C C . HIS A 1 255 ? 24.684 -5.753 -21.275 1.00 57.19 255 HIS A C 1
ATOM 2138 O O . HIS A 1 255 ? 24.015 -5.400 -22.237 1.00 57.19 255 HIS A O 1
ATOM 2144 N N . SER A 1 256 ? 24.357 -6.840 -20.567 1.00 54.81 256 SER A N 1
ATOM 2145 C CA . SER A 1 256 ? 23.155 -7.648 -20.814 1.00 54.81 256 SER A CA 1
ATOM 2146 C C . SER A 1 256 ? 21.857 -7.008 -20.293 1.00 54.81 256 SER A C 1
ATOM 2148 O O . SER A 1 256 ? 20.781 -7.527 -20.575 1.00 54.81 256 SER A O 1
ATOM 2150 N N . PHE A 1 257 ? 21.921 -5.899 -19.538 1.00 63.53 257 PHE A N 1
ATOM 2151 C CA . PHE A 1 257 ? 20.749 -5.126 -19.086 1.00 63.53 257 PHE A CA 1
ATOM 2152 C C . PHE A 1 257 ? 20.326 -4.073 -20.125 1.00 63.53 257 PHE A C 1
ATOM 2154 O O . PHE A 1 257 ? 20.047 -2.906 -19.841 1.00 63.53 257 PHE A O 1
ATOM 2161 N N . SER A 1 258 ? 20.325 -4.509 -21.372 1.00 56.88 258 SER A N 1
ATOM 2162 C CA . SER A 1 258 ? 20.298 -3.680 -22.564 1.00 56.88 258 SER A CA 1
ATOM 2163 C C . SER A 1 258 ? 18.905 -3.127 -22.874 1.00 56.88 258 SER A C 1
ATOM 2165 O O . SER A 1 258 ? 18.812 -2.005 -23.348 1.00 56.88 258 SER A O 1
ATOM 2167 N N . GLY A 1 259 ? 17.817 -3.804 -22.481 1.00 61.12 259 GLY A N 1
ATOM 2168 C CA . GLY A 1 259 ? 16.445 -3.326 -22.728 1.00 61.12 259 GLY A CA 1
ATOM 2169 C C . GLY A 1 259 ? 16.016 -2.090 -21.920 1.00 61.12 259 GLY A C 1
ATOM 2170 O O . GLY A 1 259 ? 15.220 -1.277 -22.397 1.00 61.12 259 GLY A O 1
ATOM 2171 N N . PHE A 1 260 ? 16.542 -1.923 -20.701 1.00 64.69 260 PHE A N 1
ATOM 2172 C CA . PHE A 1 260 ? 16.323 -0.707 -19.906 1.00 64.69 260 PHE A CA 1
ATOM 2173 C C . PHE A 1 260 ? 17.237 0.426 -20.387 1.00 64.69 260 PHE A C 1
ATOM 2175 O O . PHE A 1 260 ? 16.786 1.560 -20.547 1.00 64.69 260 PHE A O 1
ATOM 2182 N N . ALA A 1 261 ? 18.512 0.113 -20.653 1.00 64.25 261 ALA A N 1
ATOM 2183 C CA . ALA A 1 261 ? 19.491 1.069 -21.163 1.00 64.25 261 ALA A CA 1
ATOM 2184 C C . ALA A 1 261 ? 19.091 1.624 -22.543 1.00 64.25 261 ALA A C 1
ATOM 2186 O O . ALA A 1 261 ? 19.177 2.830 -22.762 1.00 64.25 261 ALA A O 1
ATOM 2187 N N . SER A 1 262 ? 18.559 0.781 -23.434 1.00 64.31 262 SER A N 1
ATOM 2188 C CA . SER A 1 262 ? 18.139 1.165 -24.787 1.00 64.31 262 SER A CA 1
ATOM 2189 C C . SER A 1 262 ? 16.960 2.140 -24.806 1.00 64.31 262 SER A C 1
ATOM 2191 O O . SER A 1 262 ? 16.826 2.936 -25.729 1.00 64.31 262 SER A O 1
ATOM 2193 N N . ASN A 1 263 ? 16.092 2.091 -23.792 1.00 66.38 263 ASN A N 1
ATOM 2194 C CA . ASN A 1 263 ? 14.910 2.949 -23.670 1.00 66.38 263 ASN A CA 1
ATOM 2195 C C . ASN A 1 263 ? 15.053 3.987 -22.543 1.00 66.38 263 ASN A C 1
ATOM 2197 O O . ASN A 1 263 ? 14.057 4.546 -22.069 1.00 66.38 263 ASN A O 1
ATOM 2201 N N . TRP A 1 264 ? 16.287 4.252 -22.102 1.00 68.94 264 TRP A N 1
ATOM 2202 C CA . TRP A 1 264 ? 16.576 5.087 -20.938 1.00 68.94 264 TRP A CA 1
ATOM 2203 C C . TRP A 1 264 ? 15.874 6.459 -20.943 1.00 68.94 264 TRP A C 1
ATOM 2205 O O . TRP A 1 264 ? 15.348 6.820 -19.893 1.00 68.94 264 TRP A O 1
ATOM 2215 N N . PRO A 1 265 ? 15.750 7.211 -22.062 1.00 69.69 265 PRO A N 1
ATOM 2216 C CA . PRO A 1 265 ? 15.042 8.497 -22.055 1.00 69.69 265 PRO A CA 1
ATOM 2217 C C . PRO A 1 265 ? 13.582 8.397 -21.594 1.00 69.69 265 PRO A C 1
ATOM 2219 O O . PRO A 1 265 ? 13.096 9.280 -20.893 1.00 69.69 265 PRO A O 1
ATOM 2222 N N . VAL A 1 266 ? 12.892 7.307 -21.948 1.00 69.88 266 VAL A N 1
ATOM 2223 C CA . VAL A 1 266 ? 11.511 7.060 -21.515 1.00 69.88 266 VAL A CA 1
ATOM 2224 C C . VAL A 1 266 ? 11.496 6.560 -20.071 1.00 69.88 266 VAL A C 1
ATOM 2226 O O . VAL A 1 266 ? 10.678 7.017 -19.276 1.00 69.88 266 VAL A O 1
ATOM 2229 N N . HIS A 1 267 ? 12.405 5.661 -19.691 1.00 75.19 267 HIS A N 1
ATOM 2230 C CA . HIS A 1 267 ? 12.461 5.138 -18.322 1.00 75.19 267 HIS A CA 1
ATOM 2231 C C . HIS A 1 267 ? 12.874 6.188 -17.286 1.00 75.19 267 HIS A C 1
ATOM 2233 O O . HIS A 1 267 ? 12.411 6.112 -16.149 1.00 75.19 267 HIS A O 1
ATOM 2239 N N . PHE A 1 268 ? 13.672 7.186 -17.673 1.00 79.50 268 PHE A N 1
ATOM 2240 C CA . PHE A 1 268 ? 14.218 8.211 -16.784 1.00 79.50 268 PHE A CA 1
ATOM 2241 C C . PHE A 1 268 ? 13.119 8.953 -16.018 1.00 79.50 268 PHE A C 1
ATOM 2243 O O . PHE A 1 268 ? 13.121 8.959 -14.790 1.00 79.50 268 PHE A O 1
ATOM 2250 N N . SER A 1 269 ? 12.130 9.522 -16.713 1.00 82.56 269 SER A N 1
ATOM 2251 C CA . SER A 1 269 ? 11.062 10.297 -16.066 1.00 82.56 269 SER A CA 1
ATOM 2252 C C . SER A 1 269 ? 10.233 9.448 -15.099 1.00 82.56 269 SER A C 1
ATOM 2254 O O . SER A 1 269 ? 10.004 9.843 -13.958 1.00 82.56 269 SER A O 1
ATOM 2256 N N . HIS A 1 270 ? 9.824 8.253 -15.526 1.00 84.19 270 HIS A N 1
ATOM 2257 C CA . HIS A 1 270 ? 8.988 7.359 -14.722 1.00 84.19 270 HIS A CA 1
ATOM 2258 C C . HIS A 1 270 ? 9.739 6.797 -13.515 1.00 84.19 270 HIS A C 1
ATOM 2260 O O . HIS A 1 270 ? 9.154 6.636 -12.448 1.00 84.19 270 HIS A O 1
ATOM 2266 N N . TYR A 1 271 ? 11.042 6.555 -13.660 1.00 85.69 271 TYR A N 1
ATOM 2267 C CA . TYR A 1 271 ? 11.918 6.159 -12.567 1.00 85.69 271 TYR A CA 1
ATOM 2268 C C . TYR A 1 271 ? 11.938 7.203 -11.442 1.00 85.69 271 TYR A C 1
ATOM 2270 O O . TYR A 1 271 ? 11.706 6.849 -10.286 1.00 85.69 271 TYR A O 1
ATOM 2278 N N . PHE A 1 272 ? 12.129 8.490 -11.762 1.00 90.00 272 PHE A N 1
ATOM 2279 C CA . PHE A 1 272 ? 12.104 9.548 -10.744 1.00 90.00 272 PHE A CA 1
ATOM 2280 C C . PHE A 1 272 ? 10.722 9.737 -10.123 1.00 90.00 272 PHE A C 1
ATOM 2282 O O . PHE A 1 272 ? 10.636 9.976 -8.922 1.00 90.00 272 PHE A O 1
ATOM 2289 N N . ILE A 1 273 ? 9.646 9.575 -10.901 1.00 92.88 273 ILE A N 1
ATOM 2290 C CA . ILE A 1 273 ? 8.277 9.600 -10.368 1.00 92.88 273 ILE A CA 1
ATOM 2291 C C . ILE A 1 273 ? 8.072 8.460 -9.361 1.00 92.88 273 ILE A C 1
ATOM 2293 O O . ILE A 1 273 ? 7.572 8.701 -8.264 1.00 92.88 273 ILE A O 1
ATOM 2297 N N . CYS A 1 274 ? 8.494 7.234 -9.692 1.00 94.12 274 CYS A N 1
ATOM 2298 C CA . CYS A 1 274 ? 8.438 6.105 -8.763 1.00 94.12 274 CYS A CA 1
ATOM 2299 C C . CYS A 1 274 ? 9.276 6.361 -7.509 1.00 94.12 274 CYS A C 1
ATOM 2301 O O . CYS A 1 274 ? 8.790 6.141 -6.406 1.00 94.12 274 CYS A O 1
ATOM 2303 N N . LEU A 1 275 ? 10.511 6.845 -7.653 1.00 94.94 275 LEU A N 1
ATOM 2304 C CA . LEU A 1 275 ? 11.387 7.108 -6.512 1.00 94.94 275 LEU A CA 1
ATOM 2305 C C . LEU A 1 275 ? 10.814 8.195 -5.593 1.00 94.94 275 LEU A C 1
ATOM 2307 O O . LEU A 1 275 ? 10.860 8.051 -4.371 1.00 94.94 275 LEU A O 1
ATOM 2311 N N . PHE A 1 276 ? 10.230 9.246 -6.172 1.00 96.44 276 PHE A N 1
ATOM 2312 C CA . PHE A 1 276 ? 9.523 10.282 -5.429 1.00 96.44 276 PHE A CA 1
ATOM 2313 C C . PHE A 1 276 ? 8.333 9.697 -4.662 1.00 96.44 276 PHE A C 1
ATOM 2315 O O . PHE A 1 276 ? 8.270 9.853 -3.448 1.00 96.44 276 PHE A O 1
ATOM 2322 N N . ALA A 1 277 ? 7.449 8.952 -5.333 1.00 97.75 277 ALA A N 1
ATOM 2323 C CA . ALA A 1 277 ? 6.283 8.340 -4.696 1.00 97.75 277 ALA A CA 1
ATOM 2324 C C . ALA A 1 277 ? 6.670 7.337 -3.590 1.00 97.75 277 ALA A C 1
ATOM 2326 O O . ALA A 1 277 ? 6.071 7.349 -2.519 1.00 97.75 277 ALA A O 1
ATOM 2327 N N . LEU A 1 278 ? 7.707 6.518 -3.802 1.00 97.81 278 LEU A N 1
ATOM 2328 C CA . LEU A 1 278 ? 8.243 5.612 -2.778 1.00 97.81 278 LEU A CA 1
ATOM 2329 C C . LEU A 1 278 ? 8.800 6.378 -1.571 1.00 97.81 278 LEU A C 1
ATOM 2331 O O . LEU A 1 278 ? 8.565 5.987 -0.432 1.00 97.81 278 LEU A O 1
ATOM 2335 N N . SER A 1 279 ? 9.502 7.487 -1.814 1.00 97.56 279 SER A N 1
ATOM 2336 C CA . SER A 1 279 ? 10.022 8.348 -0.746 1.00 97.56 279 SER A CA 1
ATOM 2337 C C . SER A 1 279 ? 8.890 9.032 0.022 1.00 97.56 279 SER A C 1
ATOM 2339 O O . SER A 1 279 ? 8.953 9.133 1.243 1.00 97.56 279 SER A O 1
ATOM 2341 N N . THR A 1 280 ? 7.821 9.455 -0.663 1.00 98.12 280 THR A N 1
ATOM 2342 C CA . THR A 1 280 ? 6.603 9.962 -0.015 1.00 98.12 280 THR A CA 1
ATOM 2343 C C . THR A 1 280 ? 5.991 8.907 0.901 1.00 98.12 280 THR A C 1
ATOM 2345 O O . THR A 1 280 ? 5.682 9.223 2.047 1.00 98.12 280 THR A O 1
ATOM 2348 N N . LEU A 1 281 ? 5.864 7.656 0.440 1.00 97.75 281 LEU A N 1
ATOM 2349 C CA . LEU A 1 281 ? 5.374 6.561 1.281 1.00 97.75 281 LEU A CA 1
ATOM 2350 C C . LEU A 1 281 ? 6.251 6.364 2.522 1.00 97.75 281 LEU A C 1
ATOM 2352 O O . LEU A 1 281 ? 5.718 6.245 3.620 1.00 97.75 281 LEU A O 1
ATOM 2356 N N . GLU A 1 282 ? 7.576 6.405 2.379 1.00 98.19 282 GLU A N 1
ATOM 2357 C CA . GLU A 1 282 ? 8.492 6.254 3.515 1.00 98.19 282 GLU A CA 1
ATOM 2358 C C . GLU A 1 282 ? 8.342 7.364 4.562 1.00 98.19 282 GLU A C 1
ATOM 2360 O O . GLU A 1 282 ? 8.316 7.095 5.766 1.00 98.19 282 GLU A O 1
ATOM 2365 N N . LEU A 1 283 ? 8.168 8.612 4.124 1.00 98.31 283 LEU A N 1
ATOM 2366 C CA . LEU A 1 283 ? 7.909 9.730 5.034 1.00 98.31 283 LEU A CA 1
ATOM 2367 C C . LEU A 1 283 ? 6.587 9.548 5.790 1.00 98.31 283 LEU A C 1
ATOM 2369 O O . LEU A 1 283 ? 6.530 9.798 6.996 1.00 98.31 283 LEU A O 1
ATOM 2373 N N . LEU A 1 284 ? 5.543 9.065 5.111 1.00 98.00 284 LEU A N 1
ATOM 2374 C CA . LEU A 1 284 ? 4.269 8.740 5.753 1.00 98.00 284 LEU A CA 1
ATOM 2375 C C . LEU A 1 284 ? 4.421 7.580 6.749 1.00 98.00 284 LEU A C 1
ATOM 2377 O O . LEU A 1 284 ? 3.866 7.635 7.845 1.00 98.00 284 LEU A O 1
ATOM 2381 N N . HIS A 1 285 ? 5.230 6.564 6.440 1.00 98.00 285 HIS A N 1
ATOM 2382 C CA . HIS A 1 285 ? 5.524 5.477 7.378 1.00 98.00 285 HIS A CA 1
ATOM 2383 C C . HIS A 1 285 ? 6.249 5.966 8.631 1.00 98.00 285 HIS A C 1
ATOM 2385 O O . HIS A 1 285 ? 5.890 5.556 9.735 1.00 98.00 285 HIS A O 1
ATOM 2391 N N . CYS A 1 286 ? 7.213 6.877 8.488 1.00 98.31 286 CYS A N 1
ATOM 2392 C CA . CYS A 1 286 ? 7.857 7.536 9.625 1.00 98.31 286 CYS A CA 1
ATOM 2393 C C . CYS A 1 286 ? 6.836 8.312 10.472 1.00 98.31 286 CYS A C 1
ATOM 2395 O O . CYS A 1 286 ? 6.840 8.207 11.703 1.00 98.31 286 CYS A O 1
ATOM 2397 N N . PHE A 1 287 ? 5.929 9.048 9.821 1.00 97.69 287 PHE A N 1
ATOM 2398 C CA . PHE A 1 287 ? 4.845 9.763 10.490 1.00 97.69 287 PHE A CA 1
ATOM 2399 C C . PHE A 1 287 ? 3.940 8.811 11.287 1.00 97.69 287 PHE A C 1
ATOM 2401 O O . PHE A 1 287 ? 3.793 8.986 12.499 1.00 97.69 287 PHE A O 1
ATOM 2408 N N . TRP A 1 288 ? 3.400 7.760 10.668 1.00 97.50 288 TRP A N 1
ATOM 2409 C CA . TRP A 1 288 ? 2.535 6.801 11.362 1.00 97.50 288 TRP A CA 1
ATOM 2410 C C . TRP A 1 288 ? 3.273 6.018 12.442 1.00 97.50 288 TRP A C 1
ATOM 2412 O O . TRP A 1 288 ? 2.709 5.775 13.507 1.00 97.50 288 TRP A O 1
ATOM 2422 N N . PHE A 1 289 ? 4.548 5.683 12.241 1.00 97.62 289 PHE A N 1
ATOM 2423 C CA . PHE A 1 289 ? 5.336 5.052 13.294 1.00 97.62 289 PHE A CA 1
ATOM 2424 C C . PHE A 1 289 ? 5.491 5.964 14.513 1.00 97.62 289 PHE A C 1
ATOM 2426 O O . PHE A 1 289 ? 5.405 5.492 15.645 1.00 97.62 289 PHE A O 1
ATOM 2433 N N . SER A 1 290 ? 5.616 7.280 14.312 1.00 97.12 290 SER A N 1
ATOM 2434 C CA . SER A 1 290 ? 5.608 8.235 15.425 1.00 97.12 290 SER A CA 1
ATOM 2435 C C . SER A 1 290 ? 4.290 8.199 16.216 1.00 97.12 290 SER A C 1
ATOM 2437 O O . SER A 1 290 ? 4.309 8.315 17.442 1.00 97.12 290 SER A O 1
ATOM 2439 N N . LEU A 1 291 ? 3.150 7.971 15.550 1.00 95.06 291 LEU A N 1
ATOM 2440 C CA . LEU A 1 291 ? 1.844 7.796 16.198 1.00 95.06 291 LEU A CA 1
ATOM 2441 C C . LEU A 1 291 ? 1.771 6.476 16.976 1.00 95.06 291 LEU A C 1
ATOM 2443 O O . LEU A 1 291 ? 1.287 6.456 18.108 1.00 95.06 291 LEU A O 1
ATOM 2447 N N . ILE A 1 292 ? 2.320 5.395 16.418 1.00 95.00 292 ILE A N 1
ATOM 2448 C CA . ILE A 1 292 ? 2.428 4.099 17.102 1.00 95.00 292 ILE A CA 1
ATOM 2449 C C . ILE A 1 292 ? 3.272 4.242 18.375 1.00 95.00 292 ILE A C 1
ATOM 2451 O O . ILE A 1 292 ? 2.850 3.798 19.441 1.00 95.00 292 ILE A O 1
ATOM 2455 N N . LEU A 1 293 ? 4.424 4.916 18.302 1.00 94.50 293 LEU A N 1
ATOM 24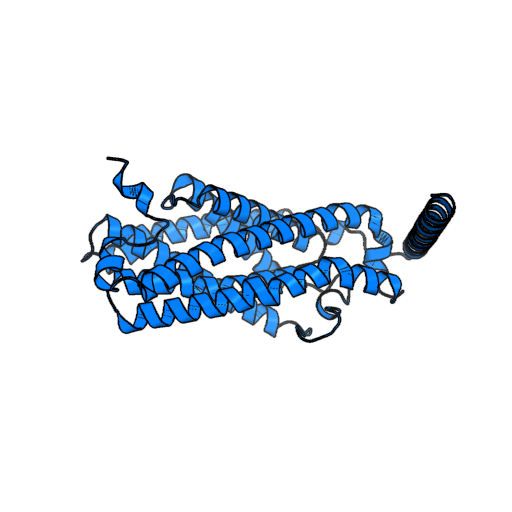56 C CA . LEU A 1 293 ? 5.276 5.171 19.468 1.00 94.50 293 LEU A CA 1
ATOM 2457 C C . LEU A 1 293 ? 4.575 6.030 20.525 1.00 94.50 293 LEU A C 1
ATOM 2459 O O . LEU A 1 293 ? 4.686 5.734 21.714 1.00 94.50 293 LEU A O 1
ATOM 2463 N N . LYS A 1 294 ? 3.816 7.056 20.117 1.00 92.19 294 LYS A N 1
ATOM 2464 C CA . LYS A 1 294 ? 2.986 7.848 21.041 1.00 92.19 294 LYS A CA 1
ATOM 2465 C C . LYS A 1 294 ? 1.955 6.972 21.754 1.00 92.19 294 LYS A C 1
ATOM 2467 O O . LYS A 1 294 ? 1.799 7.102 22.966 1.00 92.19 294 LYS A O 1
ATOM 2472 N N . MET A 1 295 ? 1.298 6.059 21.036 1.00 90.38 295 MET A N 1
ATOM 2473 C CA . MET A 1 295 ? 0.344 5.115 21.624 1.00 90.38 295 MET A CA 1
ATOM 2474 C C . MET A 1 295 ? 1.028 4.136 22.591 1.00 90.38 295 MET A C 1
ATOM 2476 O O . MET A 1 295 ? 0.529 3.914 23.689 1.00 90.38 295 MET A O 1
ATOM 2480 N N . ILE A 1 296 ? 2.209 3.611 22.245 1.00 90.56 296 ILE A N 1
ATOM 2481 C CA . ILE A 1 296 ? 3.012 2.763 23.144 1.00 90.56 296 ILE A CA 1
ATOM 2482 C C . ILE A 1 296 ? 3.412 3.532 24.409 1.00 90.56 296 ILE A C 1
ATOM 2484 O O . ILE A 1 296 ? 3.274 3.010 25.512 1.00 90.56 296 ILE A O 1
ATOM 2488 N N . GLY A 1 297 ? 3.864 4.782 24.273 1.00 87.44 297 GLY A N 1
ATOM 2489 C CA . GLY A 1 297 ? 4.177 5.644 25.413 1.00 87.44 297 GLY A CA 1
ATOM 2490 C C . GLY A 1 297 ? 2.965 5.827 26.325 1.00 87.44 297 GLY A C 1
ATOM 2491 O O . GLY A 1 297 ? 3.070 5.629 27.532 1.00 87.44 297 GLY A O 1
ATOM 2492 N N . ARG A 1 298 ? 1.790 6.105 25.751 1.00 85.56 298 ARG A N 1
ATOM 2493 C CA . ARG A 1 298 ? 0.526 6.165 26.496 1.00 85.56 29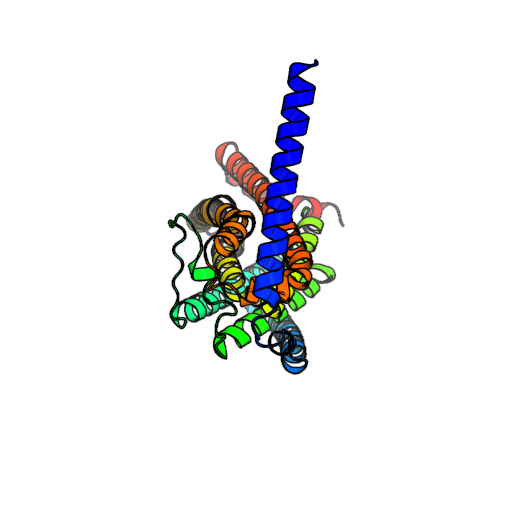8 ARG A CA 1
ATOM 2494 C C . ARG A 1 298 ? 0.240 4.853 27.247 1.00 85.56 298 ARG A C 1
ATOM 2496 O O . ARG A 1 298 ? -0.052 4.914 28.433 1.00 85.56 298 ARG A O 1
ATOM 2503 N N . VAL A 1 299 ? 0.423 3.691 26.611 1.00 83.19 299 VAL A N 1
ATOM 2504 C CA . VAL A 1 299 ? 0.266 2.351 27.227 1.00 83.19 299 VAL A CA 1
ATOM 2505 C C . VAL A 1 299 ? 1.216 2.096 28.396 1.00 83.19 299 VAL A C 1
ATOM 2507 O O . VAL A 1 299 ? 0.824 1.456 29.367 1.00 83.19 299 VAL A O 1
ATOM 2510 N N . ILE A 1 300 ? 2.451 2.590 28.323 1.00 83.81 300 ILE A N 1
ATOM 2511 C CA . ILE A 1 300 ? 3.455 2.386 29.375 1.00 83.81 300 ILE A CA 1
ATOM 2512 C C . ILE A 1 300 ? 3.242 3.349 30.552 1.00 83.81 300 ILE A C 1
ATOM 2514 O O . ILE A 1 300 ? 3.403 2.952 31.705 1.00 83.81 300 ILE A O 1
ATOM 2518 N N . PHE A 1 301 ? 2.913 4.615 30.274 1.00 80.75 301 PHE A N 1
ATOM 2519 C CA . PHE A 1 301 ? 2.869 5.676 31.286 1.00 80.75 301 PHE A CA 1
ATOM 2520 C C . PHE A 1 301 ? 1.477 5.922 31.888 1.00 80.75 301 PHE A C 1
ATOM 2522 O O . PHE A 1 301 ? 1.389 6.483 32.980 1.00 80.75 301 PHE A O 1
ATOM 2529 N N . ALA A 1 302 ? 0.394 5.518 31.220 1.00 74.50 302 ALA A N 1
ATOM 2530 C CA . ALA A 1 302 ? -0.968 5.595 31.745 1.00 74.50 302 ALA A CA 1
ATOM 2531 C C . ALA A 1 302 ? -1.511 4.199 32.077 1.00 74.50 302 ALA A C 1
ATOM 2533 O O . ALA A 1 302 ? -1.099 3.197 31.496 1.00 74.50 302 ALA A O 1
ATOM 2534 N N . SER A 1 303 ? -2.474 4.115 33.003 1.00 68.12 303 SER A N 1
ATOM 2535 C CA . SER A 1 303 ? -3.181 2.852 33.218 1.00 68.12 303 SER A CA 1
ATOM 2536 C C . SER A 1 303 ? -3.988 2.497 31.966 1.00 68.12 303 SER A C 1
ATOM 2538 O O . SER A 1 303 ? -4.660 3.346 31.378 1.00 68.12 303 SER A O 1
ATOM 2540 N N . PHE A 1 304 ? -3.957 1.225 31.568 1.00 66.06 304 PHE A N 1
ATOM 2541 C CA . PHE A 1 304 ? -4.678 0.737 30.386 1.00 66.06 304 PHE A CA 1
ATOM 2542 C C . PHE A 1 304 ? -6.196 0.998 30.456 1.00 66.06 304 PHE A C 1
ATOM 2544 O O . PHE A 1 304 ? -6.856 1.132 29.430 1.00 66.06 304 PHE A O 1
ATOM 2551 N N . GLU A 1 305 ? -6.748 1.110 31.670 1.00 68.06 305 GLU A N 1
ATOM 2552 C CA . GLU A 1 305 ? -8.149 1.480 31.910 1.00 68.06 305 GLU A CA 1
ATOM 2553 C C . GLU A 1 305 ? -8.442 2.905 31.413 1.00 68.06 305 GLU A C 1
ATOM 2555 O O . GLU A 1 305 ? -9.381 3.101 30.646 1.00 68.06 305 GLU A O 1
ATOM 2560 N N . LYS A 1 306 ? -7.578 3.871 31.756 1.00 69.31 306 LYS A N 1
ATOM 2561 C CA . LYS A 1 306 ? -7.705 5.272 31.333 1.00 69.31 306 LYS A CA 1
ATOM 2562 C C . LYS A 1 306 ? -7.558 5.426 29.817 1.00 69.31 306 LYS A C 1
ATOM 2564 O O . LYS A 1 306 ? -8.271 6.194 29.186 1.00 69.31 306 LYS A O 1
ATOM 2569 N N . LEU A 1 307 ? -6.687 4.626 29.205 1.00 69.25 307 LEU A N 1
ATOM 2570 C CA . LEU A 1 307 ? -6.491 4.628 27.750 1.00 69.25 307 LEU A CA 1
ATOM 2571 C C . LEU A 1 307 ? -7.697 4.127 26.973 1.00 69.25 307 LEU A C 1
ATOM 2573 O O . LEU A 1 307 ? -7.888 4.495 25.819 1.00 69.25 307 LEU A O 1
ATOM 2577 N N . ARG A 1 308 ? -8.507 3.260 27.577 1.00 67.31 308 ARG A N 1
ATOM 2578 C CA . ARG A 1 308 ? -9.719 2.770 26.929 1.00 67.31 308 ARG A CA 1
ATOM 2579 C C . ARG A 1 308 ? -10.834 3.813 26.928 1.00 67.31 308 ARG A C 1
ATOM 2581 O O . ARG A 1 308 ? -11.661 3.778 26.024 1.00 67.31 308 ARG A O 1
ATOM 2588 N N . GLU A 1 309 ? -10.838 4.710 27.912 1.00 69.69 309 GLU A N 1
ATOM 2589 C CA . GLU A 1 309 ? -11.704 5.892 27.918 1.00 69.69 309 GLU A CA 1
ATOM 2590 C C . GLU A 1 309 ? -11.239 6.921 26.880 1.00 69.69 309 GLU A C 1
ATOM 2592 O O . GLU A 1 309 ? -12.075 7.486 26.186 1.00 69.69 309 GLU A O 1
ATOM 2597 N N . GLU A 1 310 ? -9.922 7.106 26.728 1.00 71.62 310 GLU A N 1
ATOM 2598 C CA . GLU A 1 310 ? -9.339 8.057 25.766 1.00 71.62 310 GLU A CA 1
ATOM 2599 C C . GLU A 1 310 ? -9.363 7.558 24.305 1.00 71.62 310 GLU A C 1
ATOM 2601 O O . GLU A 1 310 ? -9.494 8.362 23.395 1.00 71.62 310 GLU A O 1
ATOM 2606 N N . GLY A 1 311 ? -9.284 6.247 24.045 1.00 73.00 311 GLY A N 1
ATOM 2607 C CA . GLY A 1 311 ? -9.441 5.679 22.698 1.00 73.00 311 GLY 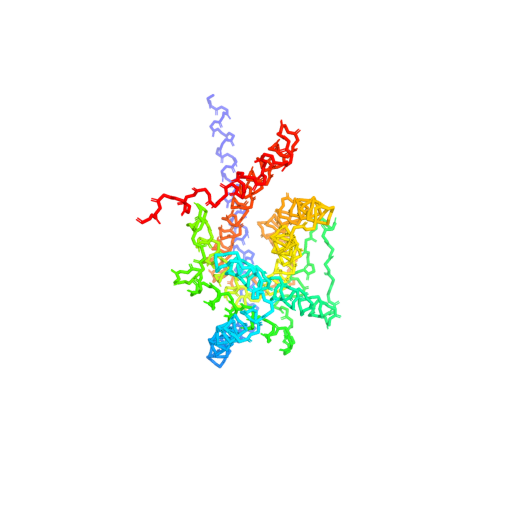A CA 1
ATOM 2608 C C . GLY A 1 311 ? -8.196 5.733 21.790 1.00 73.00 311 GLY A C 1
ATOM 2609 O O . GLY A 1 311 ? -7.056 5.802 22.249 1.00 73.00 311 GLY A O 1
ATOM 2610 N N . ASP A 1 312 ? -8.408 5.592 20.471 1.00 77.94 312 ASP A N 1
ATOM 2611 C CA . ASP A 1 312 ? -7.345 5.731 19.456 1.00 77.94 312 ASP A CA 1
ATOM 2612 C C . ASP A 1 312 ? -7.025 7.222 19.307 1.00 77.94 312 ASP A C 1
ATOM 2614 O O . ASP A 1 312 ? -7.919 8.021 19.052 1.00 77.94 312 ASP A O 1
ATOM 2618 N N . ILE A 1 313 ? -5.747 7.592 19.383 1.00 77.94 313 ILE A N 1
ATOM 2619 C CA . ILE A 1 313 ? -5.278 8.989 19.308 1.00 77.94 313 ILE A CA 1
ATOM 2620 C C . ILE A 1 313 ? -5.649 9.707 17.998 1.00 77.94 313 ILE A C 1
ATOM 2622 O O . ILE A 1 313 ? -5.431 10.906 17.857 1.00 77.94 313 ILE A O 1
ATOM 2626 N N . ARG A 1 314 ? -6.137 8.954 17.008 1.00 75.62 314 ARG A N 1
ATOM 2627 C CA . ARG A 1 314 ? -6.618 9.447 15.711 1.00 75.62 314 ARG A CA 1
ATOM 2628 C C . ARG A 1 314 ? -8.138 9.620 15.639 1.00 75.62 314 ARG A C 1
ATOM 2630 O O . ARG A 1 314 ? -8.642 10.065 14.611 1.00 75.62 314 ARG A O 1
ATOM 2637 N N . SER A 1 315 ? -8.867 9.208 16.678 1.00 65.62 315 SER A N 1
ATOM 2638 C CA . SER A 1 315 ? -10.333 9.286 16.752 1.00 65.62 315 SER A CA 1
ATOM 2639 C C . SER A 1 315 ? -10.867 10.458 17.580 1.00 65.62 315 SER A C 1
ATOM 2641 O O . SER A 1 315 ? -12.077 10.655 17.594 1.00 65.62 315 SER A O 1
ATOM 2643 N N . ASP A 1 316 ? -9.995 11.245 18.218 1.00 51.09 316 ASP A N 1
ATOM 2644 C CA . ASP A 1 316 ? -10.375 12.302 19.175 1.00 51.09 316 ASP A CA 1
ATOM 2645 C C . ASP A 1 316 ? -11.171 13.467 18.541 1.00 51.09 316 ASP A C 1
ATOM 2647 O O . ASP A 1 316 ? -11.910 14.154 19.242 1.00 51.09 316 ASP A O 1
ATOM 2651 N N . ASP A 1 317 ? -11.109 13.658 17.218 1.00 47.78 317 ASP A N 1
ATOM 2652 C CA . ASP A 1 317 ? -11.872 14.713 16.528 1.00 47.78 317 ASP A CA 1
ATOM 2653 C C . ASP A 1 317 ? -13.371 14.364 16.350 1.00 47.78 317 ASP A C 1
ATOM 2655 O O . ASP A 1 317 ? -14.183 15.234 16.030 1.00 47.78 317 ASP A O 1
ATOM 2659 N N . GLU A 1 318 ? -13.770 13.107 16.596 1.00 50.28 318 GLU A N 1
ATOM 2660 C CA . GLU A 1 318 ? -15.135 12.603 16.361 1.00 50.28 318 GLU A CA 1
ATOM 2661 C C . GLU A 1 318 ? -16.192 13.126 17.358 1.00 50.28 318 GLU A C 1
ATOM 2663 O O . GLU A 1 318 ? -17.384 13.087 17.047 1.00 50.28 318 GLU A O 1
ATOM 2668 N N . ASP A 1 319 ? -15.799 13.597 18.547 1.00 44.03 319 ASP A N 1
ATOM 2669 C CA . ASP A 1 319 ? -16.746 14.010 19.601 1.00 44.03 319 ASP A CA 1
ATOM 2670 C C . ASP A 1 319 ? -17.132 15.500 19.542 1.00 44.03 319 ASP A C 1
ATOM 2672 O O . ASP A 1 319 ? -17.994 15.947 20.302 1.00 44.03 319 ASP A O 1
ATOM 2676 N N . SER A 1 320 ? -16.530 16.270 18.628 1.00 36.59 320 SER A N 1
ATOM 2677 C CA . SER A 1 320 ? -16.781 17.713 18.485 1.00 36.59 320 SER A CA 1
ATOM 2678 C C . SER A 1 320 ? -17.834 18.078 17.429 1.00 36.59 320 SER A C 1
ATOM 2680 O O . SER A 1 320 ? -18.342 19.199 17.436 1.00 36.59 320 SER A O 1
ATOM 2682 N N . GLU A 1 321 ? -18.223 17.132 16.570 1.00 33.28 321 GLU A N 1
ATOM 2683 C CA . GLU A 1 321 ? -19.278 17.315 15.567 1.00 33.28 321 GLU A CA 1
ATOM 2684 C C . GLU A 1 321 ? -20.587 16.651 16.038 1.00 33.28 321 GLU A C 1
ATOM 2686 O O . GLU A 1 321 ? -20.907 15.513 15.679 1.00 33.28 321 GLU A O 1
ATOM 2691 N N . GLN A 1 322 ? -21.331 17.369 16.891 1.00 30.45 322 GLN A N 1
ATOM 2692 C CA . GLN A 1 322 ? -22.757 17.127 17.163 1.00 30.45 322 GLN A CA 1
ATOM 2693 C C . GLN A 1 322 ? -23.648 17.960 16.247 1.00 30.45 322 GLN A C 1
ATOM 2695 O O . GLN A 1 322 ? -23.380 19.176 16.116 1.00 30.45 322 GLN A O 1
#

Mean predicted aligned error: 8.44 Å

Secondary structure (DSSP, 8-state):
-HHHHHHHHHHHHHHHHHHHHHHHHHHHHHTS----GGGGSPPHHHHHHHHHHHHHHHHHHHHIIIIIIHHHTTTS-HHHHHHHHHHHHHHHHHHHHHHHHHHHHHHSS----TTSSS-HHHHSSSSPP--HHHHHHHHHHHHHHHHHHHHHHHTSPPPTTHHHHHHHHHHHHHHHHHHHHTT-HHHHHHHHHHHHHHHHHHHHHHHHHHHT-HHHHHHHHHHHHHHHIIIIIIIHHHHHHIIIIIHHHHHHH-TT-HHHHHTHHHHHHHHHHHHHHHHHHHHHHHHHHHHHHHHHHHHHHS-HHHHHHH--TTSGGGGS--

Sequence (322 aa):
MLKEVTTDRLYTHVICENMKSFVNILREQQDTAFPRLSDSTWKREELLRALLVGFAVWLLRVWLQKFVFSKGFQKYSVRLRRKLSENLYYSIAYCLSFACGLITLTLEDWRVDLRGPLLVELWSPYPPPLSTFFRSYYVVELGYYLGSLVFLLFSDTKHSDFLEFCIHHVATILLIYISYSFRYVRIGLVILVLHDASDILLYSTKCVYYIGFRPLDSIMFTAFAVIFYFTRLFIFPRIIWGVAVDIIRLILRNHSFSGFASNWPVHFSHYFICLFALSTLELLHCFWFSLILKMIGRVIFASFEKLREEGDIRSDDEDSEQ

Organism: Galdieria sulphuraria (NCBI:txid130081)

Foldseek 3Di:
DVVVVVVVVVVVVVVVVVVVVLVVLLVVLQPDDDDDLPVQADDPVLLVLLQVLLVVLLVVLVCCLPPPLCVVCVVDDPVLSQLLSVLVSQLVVLVVLLVLLVVVQVVDPFDADLVDPARVSLPPPPLDDADPSLSVSLSNVLSNLVNVLVCLVPPDDDWPCSVLVNLLSVLLNLLSNLCRSRNSSSLNSLLSNLVSVLSSLVSVLSNCVSVPVPVVSVVSLVVSLVSLCCSQVNRLVSSLCNLVPNVVVCSVPDSSNSNCSSCVVVVVVSSVSNSVSSVSSSVSSVVVSVLSVVVVVCPVVDPVVVDSVVDRPGCNVVVPPD

Solvent-accessible surface area (backbone atoms only — not comparable to full-atom values): 17375 Å² total; per-residue (Å²): 107,77,71,53,57,53,49,52,51,49,52,52,48,52,51,52,51,52,49,51,52,48,52,49,54,34,55,64,34,41,78,55,94,62,85,64,70,80,82,40,45,81,48,71,68,50,53,50,47,11,53,51,42,10,51,50,52,46,51,47,50,56,47,40,42,66,67,47,40,48,61,77,36,59,93,46,55,74,69,58,34,49,56,39,37,52,25,49,48,48,21,53,53,29,47,52,49,29,51,53,41,51,50,48,53,72,74,44,98,65,68,84,60,85,85,50,98,52,56,52,60,56,54,55,64,61,74,56,88,78,53,73,65,54,53,49,51,54,30,46,52,52,5,45,53,55,31,49,48,53,36,58,78,74,69,49,86,83,39,82,59,46,66,60,54,50,53,45,51,54,36,50,52,49,43,55,54,50,22,48,36,70,50,42,44,57,51,49,49,53,51,52,35,53,51,26,64,29,48,27,32,53,25,43,21,51,35,34,50,75,75,59,47,69,73,57,20,54,52,34,45,52,52,21,54,54,43,36,44,49,40,54,72,50,49,41,55,52,51,51,47,31,64,74,45,40,51,58,52,44,56,75,71,35,82,85,49,31,58,59,39,38,43,35,82,68,49,50,62,56,49,53,52,44,53,49,37,53,50,51,48,47,54,50,48,55,54,53,48,52,52,51,50,52,50,52,49,48,56,73,77,40,59,66,70,61,46,64,76,66,53,57,91,48,54,68,74,64,81,75,75,125

Radius of gyration: 23.31 Å; Cα contacts (8 Å, |Δi|>4): 277; chains: 1; bounding box: 70×50×65 Å

pLDDT: mean 84.43, std 14.26, range [30.45, 98.31]

InterPro domains:
  IPR006634 TRAM/LAG1/CLN8 homology domain [PF03798] (83-294)
  IPR006634 TRAM/LAG1/CLN8 homology domain [PS50922] (75-301)
  IPR006634 TRAM/LAG1/CLN8 homology domain [SM00724] (82-301)
  IPR016439 Sphingosine N-acyltransferase Lag1/Lac1-like [PIRSF005225] (50-321)
  IPR016439 Sphingosine N-acyltransferase Lag1/Lac1-like [PTHR12560] (80-321)